Protein AF-A0A9Y3R729-F1 (afdb_monomer_lite)

Organism: NCBI:txid303518

Sequence (282 aa):
MTISEADNWEICSSSGMKYGQFVDWEKIDPEAAKKYQQILRSEHQQLKTMAREGFWAMPHTLRAKAYYHIIHSINSIRAVTPDRDVYYELTKKLFGEQKRSSHPVPKYMEDGEIPRYCLNKAGLNSAKKVLLCLGKYFIDMNFCPILPALVSLILHFSEDEAECFYSVSRLICYNDPNKRYIDQTFLTYRASCMTFGDLANKCCRGIRKLIASSHQNLFEFYSDWIMWIFADLPFTYAIRVLDVYLLEGYKVLYRVALALLDLYKVSVSSRVADVEDFRTDM

Structure (mmCIF, N/CA/C/O backbone):
data_AF-A0A9Y3R729-F1
#
_entry.id   AF-A0A9Y3R729-F1
#
loop_
_atom_site.group_PDB
_atom_site.id
_atom_site.type_symbol
_atom_site.label_atom_id
_atom_site.label_alt_id
_atom_site.label_comp_id
_atom_site.label_asym_id
_atom_site.label_entity_id
_atom_site.label_seq_id
_atom_site.pdbx_PDB_ins_code
_atom_site.Cartn_x
_atom_site.Cartn_y
_atom_site.Cartn_z
_atom_site.occupancy
_atom_site.B_iso_or_equiv
_atom_site.auth_seq_id
_atom_site.auth_comp_id
_atom_site.auth_asym_id
_atom_site.auth_atom_id
_atom_site.pdbx_PDB_model_num
ATOM 1 N N . MET A 1 1 ? -7.904 11.011 -11.335 1.00 41.69 1 MET A N 1
ATOM 2 C CA . MET A 1 1 ? -8.585 12.214 -10.798 1.00 41.69 1 MET A CA 1
ATOM 3 C C . MET A 1 1 ? -7.817 12.682 -9.572 1.00 41.69 1 MET A C 1
ATOM 5 O O . MET A 1 1 ? -8.210 12.389 -8.446 1.00 41.69 1 MET A O 1
ATOM 9 N N . THR A 1 2 ? -6.682 13.329 -9.808 1.00 34.97 2 THR A N 1
ATOM 10 C CA . THR A 1 2 ? -5.896 14.045 -8.801 1.00 34.97 2 THR A CA 1
ATOM 11 C C . THR A 1 2 ? -6.360 15.503 -8.782 1.00 34.97 2 THR A C 1
ATOM 13 O O . THR A 1 2 ? -6.825 16.026 -9.794 1.00 34.97 2 THR A O 1
ATOM 16 N N . ILE A 1 3 ? -6.352 16.125 -7.604 1.00 36.34 3 ILE A N 1
ATOM 17 C CA . ILE A 1 3 ? -6.616 17.557 -7.434 1.00 36.34 3 ILE A CA 1
ATOM 18 C C . ILE A 1 3 ? -5.360 18.124 -6.779 1.00 36.34 3 ILE A C 1
ATOM 20 O O . ILE A 1 3 ? -5.018 17.690 -5.677 1.00 36.34 3 ILE A O 1
ATOM 24 N N . SER A 1 4 ? -4.704 19.054 -7.472 1.00 45.44 4 SER A N 1
ATOM 25 C CA . SER A 1 4 ? -3.569 19.846 -6.987 1.00 45.44 4 SER A CA 1
ATOM 26 C C . SER A 1 4 ? -4.051 21.199 -6.423 1.00 45.44 4 SER A C 1
ATOM 28 O O . SER A 1 4 ? -5.194 21.606 -6.638 1.00 45.44 4 SER A O 1
ATOM 30 N N . GLU A 1 5 ? -3.213 21.789 -5.571 1.00 55.75 5 GLU A N 1
ATOM 31 C CA . GLU A 1 5 ? -3.503 22.699 -4.456 1.00 55.75 5 GLU A CA 1
ATOM 32 C C . GLU A 1 5 ? -4.065 24.088 -4.807 1.00 55.75 5 GLU A C 1
ATOM 34 O O . GLU A 1 5 ? -3.576 24.744 -5.720 1.00 55.75 5 GLU A O 1
ATOM 39 N N . ALA A 1 6 ? -5.015 24.567 -3.985 1.00 42.09 6 ALA A N 1
ATOM 40 C CA . ALA A 1 6 ? -5.014 25.893 -3.332 1.00 42.09 6 ALA A CA 1
ATOM 41 C C . ALA A 1 6 ? -6.385 26.214 -2.696 1.00 42.09 6 ALA A C 1
ATOM 43 O O . ALA A 1 6 ? -6.959 27.261 -2.966 1.00 42.09 6 ALA A O 1
ATOM 44 N N . ASP A 1 7 ? -6.930 25.342 -1.841 1.00 43.09 7 ASP A N 1
ATOM 45 C CA . ASP A 1 7 ? -8.177 25.649 -1.132 1.00 43.09 7 ASP A CA 1
ATOM 46 C C . ASP A 1 7 ? -8.096 25.247 0.337 1.00 43.09 7 ASP A C 1
ATOM 48 O O . ASP A 1 7 ? -7.630 24.162 0.685 1.00 43.09 7 ASP A O 1
ATOM 52 N N . ASN A 1 8 ? -8.583 26.132 1.207 1.00 46.53 8 ASN A N 1
ATOM 53 C CA . ASN A 1 8 ? -8.825 25.835 2.614 1.00 46.53 8 ASN A CA 1
ATOM 54 C C . ASN A 1 8 ? -9.603 24.517 2.737 1.00 46.53 8 ASN A C 1
ATOM 56 O O . ASN A 1 8 ? -10.767 24.420 2.344 1.00 46.53 8 ASN A O 1
ATOM 60 N N . TRP A 1 9 ? -8.965 23.491 3.298 1.00 55.81 9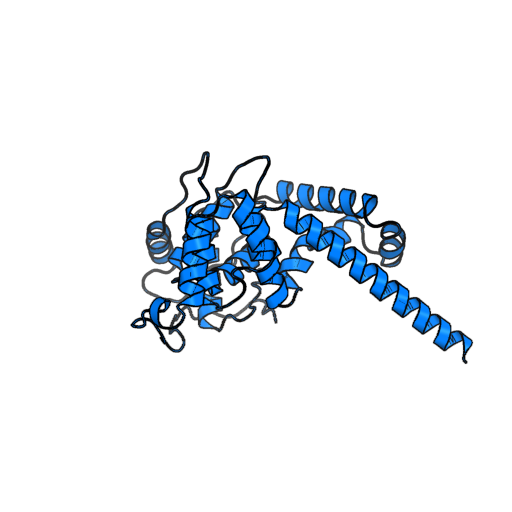 TRP A N 1
ATOM 61 C CA . TRP A 1 9 ? -9.557 22.164 3.377 1.00 55.81 9 TRP A CA 1
ATOM 62 C C . TRP A 1 9 ? -10.526 22.091 4.564 1.00 55.81 9 TRP A C 1
ATOM 64 O O . TRP A 1 9 ? -10.129 22.141 5.732 1.00 55.81 9 TRP A O 1
ATOM 74 N N . GLU A 1 10 ? -11.822 21.961 4.283 1.00 52.62 10 GLU A N 1
ATOM 75 C CA . GLU A 1 10 ? -12.819 21.649 5.310 1.00 52.62 10 GLU A CA 1
ATOM 76 C C . GLU A 1 10 ? -12.523 20.269 5.919 1.00 52.62 10 GLU A C 1
ATOM 78 O O . GLU A 1 10 ? -12.701 19.259 5.244 1.00 52.62 10 GLU A O 1
ATOM 83 N N . ILE A 1 11 ? -12.136 20.189 7.200 1.00 55.12 11 ILE A N 1
ATOM 84 C CA . ILE A 1 11 ? -11.880 18.908 7.898 1.00 55.12 11 ILE A CA 1
ATOM 85 C C . ILE A 1 11 ? -13.162 18.334 8.536 1.00 55.12 11 ILE A C 1
ATOM 87 O O . ILE A 1 11 ? -13.116 17.545 9.485 1.00 55.12 11 ILE A O 1
ATOM 91 N N . CYS A 1 12 ? -14.350 18.736 8.078 1.00 50.75 12 CYS A N 1
ATOM 92 C CA . CYS A 1 12 ? -15.577 18.197 8.654 1.00 50.75 12 CYS A CA 1
ATOM 93 C C . CYS A 1 12 ? -15.783 16.754 8.168 1.00 50.75 12 CYS A C 1
ATOM 95 O O . CYS A 1 12 ? -16.132 16.512 7.015 1.00 50.75 12 CYS A O 1
ATOM 97 N N . SER A 1 13 ? -15.542 15.789 9.057 1.00 53.59 13 SER A N 1
ATOM 98 C CA . SER A 1 13 ? -15.803 14.365 8.846 1.00 53.59 13 SER A CA 1
ATOM 99 C C . SER A 1 13 ? -17.263 14.024 9.164 1.00 53.59 13 SER A C 1
ATOM 101 O O . SER A 1 13 ? -17.551 13.206 10.038 1.00 53.59 13 SER A O 1
ATOM 103 N N . SER A 1 14 ? -18.221 14.652 8.479 1.00 50.00 14 SER A N 1
ATOM 104 C CA . SER A 1 14 ? -19.558 14.058 8.393 1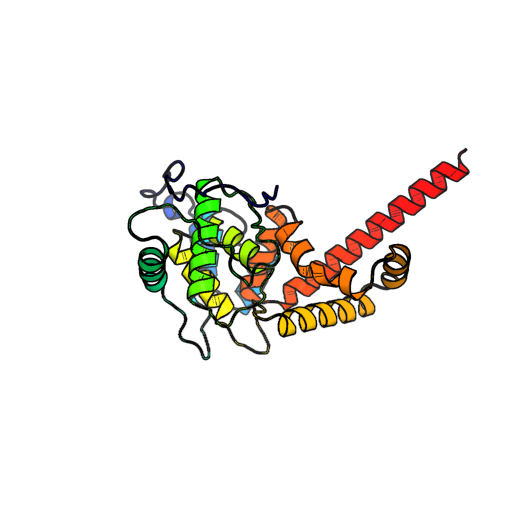.00 50.00 14 SER A CA 1
ATOM 105 C C . SER A 1 14 ? -19.467 12.883 7.422 1.00 50.00 14 SER A C 1
ATOM 107 O O . SER A 1 14 ? -19.412 13.037 6.203 1.00 50.00 14 SER A O 1
ATOM 109 N N . SER A 1 15 ? -19.335 11.684 7.989 1.00 51.28 15 SER A N 1
ATOM 110 C CA . SER A 1 15 ? -19.299 10.440 7.230 1.00 51.28 15 SER A CA 1
ATOM 111 C C . SER A 1 15 ? -20.567 10.308 6.384 1.00 51.28 15 SER A C 1
ATOM 113 O O . SER A 1 15 ? -21.660 10.666 6.827 1.00 51.28 15 SER A O 1
ATOM 115 N N . GLY A 1 16 ? -20.432 9.720 5.195 1.00 54.91 16 GLY A N 1
ATOM 116 C CA . GLY A 1 16 ? -21.567 9.121 4.497 1.00 54.91 16 GLY A CA 1
ATOM 117 C C . GLY A 1 16 ? -22.306 8.093 5.373 1.00 54.91 16 GLY A C 1
ATOM 118 O O . GLY A 1 16 ? -21.957 7.853 6.531 1.00 54.91 16 GLY A O 1
ATOM 119 N N . MET A 1 17 ? -23.363 7.504 4.816 1.00 51.38 17 MET A N 1
ATOM 120 C CA . MET A 1 17 ? -24.316 6.645 5.528 1.00 51.38 17 MET A CA 1
ATOM 121 C C . MET A 1 17 ? -23.636 5.561 6.395 1.00 51.38 17 MET A C 1
ATOM 123 O O . MET A 1 17 ? -22.892 4.727 5.887 1.00 51.38 17 MET A O 1
ATOM 127 N N . LYS A 1 18 ? -23.921 5.556 7.708 1.00 60.84 18 LYS A N 1
ATOM 128 C CA . LYS A 1 18 ? -23.426 4.571 8.692 1.00 60.84 18 LYS A CA 1
ATOM 129 C C . LYS A 1 18 ? -24.245 3.274 8.661 1.00 60.84 18 LYS A C 1
ATOM 131 O O . LYS A 1 18 ? -24.939 2.942 9.622 1.00 60.84 18 LYS A O 1
ATOM 136 N N . TYR A 1 19 ? -24.218 2.552 7.547 1.00 66.56 19 TYR A N 1
ATOM 137 C CA . TYR A 1 19 ? -24.84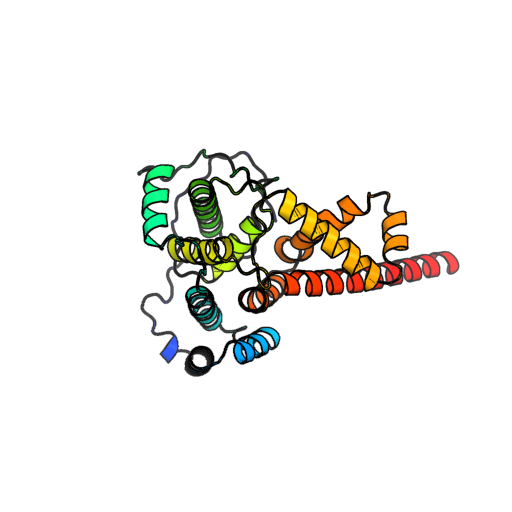5 1.231 7.478 1.00 66.56 19 TYR A CA 1
ATOM 138 C C . TYR A 1 19 ? -23.944 0.163 8.111 1.00 66.56 19 TYR A C 1
ATOM 140 O O . TYR A 1 19 ? -22.737 0.160 7.897 1.00 66.56 19 TYR A O 1
ATOM 148 N N . GLY A 1 20 ? -24.532 -0.759 8.881 1.00 69.56 20 GLY A N 1
ATOM 149 C CA . GLY A 1 20 ? -23.846 -1.978 9.327 1.00 69.56 20 GLY A CA 1
ATOM 150 C C . GLY A 1 20 ? -23.144 -1.950 10.687 1.00 69.56 20 GLY A C 1
ATOM 151 O O . GLY A 1 20 ? -22.664 -2.991 11.115 1.00 69.56 20 GLY A O 1
ATOM 152 N N . GLN A 1 21 ? -23.121 -0.823 11.407 1.00 71.00 21 GLN A N 1
ATOM 153 C CA . GLN A 1 21 ? -22.478 -0.742 12.735 1.00 71.00 21 GLN A CA 1
ATOM 154 C C . GLN A 1 21 ? -23.157 -1.607 13.821 1.00 71.00 21 GLN A C 1
ATOM 156 O O . GLN A 1 21 ? -22.551 -1.917 14.837 1.00 71.00 21 GLN A O 1
ATOM 161 N N . PHE A 1 22 ? -24.417 -1.994 13.610 1.00 78.69 22 PHE A N 1
ATOM 162 C CA . PHE A 1 22 ? -25.183 -2.873 14.507 1.00 78.69 22 PHE A CA 1
ATOM 163 C C . PHE A 1 22 ? -25.335 -4.294 13.952 1.00 78.69 22 PHE A C 1
ATOM 165 O O . PHE A 1 22 ? -26.097 -5.096 14.487 1.00 78.69 22 PHE A O 1
ATOM 172 N N . VAL A 1 23 ? -24.676 -4.584 12.830 1.00 77.56 23 VAL A N 1
ATOM 173 C CA . VAL A 1 23 ? -24.844 -5.829 12.093 1.00 77.56 23 VAL A CA 1
ATOM 174 C C . VAL A 1 23 ? -23.709 -6.778 12.436 1.00 77.56 23 VAL A C 1
ATOM 176 O O . VAL A 1 23 ? -22.533 -6.463 12.266 1.00 77.56 23 VAL A O 1
ATOM 179 N N . ASP A 1 24 ? -24.080 -7.982 12.857 1.00 80.75 24 ASP A N 1
ATOM 180 C CA . ASP A 1 24 ? -23.158 -9.104 12.945 1.00 80.75 24 ASP A CA 1
ATOM 181 C C . ASP A 1 24 ? -22.898 -9.656 11.535 1.00 80.75 24 ASP A C 1
ATOM 183 O O . ASP A 1 24 ? -23.633 -10.498 11.011 1.00 80.75 24 ASP A O 1
ATOM 187 N N . TRP A 1 25 ? -21.853 -9.133 10.895 1.00 79.19 25 TRP A N 1
ATOM 188 C CA . TRP A 1 25 ? -21.471 -9.509 9.535 1.00 79.19 25 TRP A CA 1
ATOM 189 C C . TRP A 1 25 ? -21.115 -10.993 9.388 1.00 79.19 25 TRP A C 1
ATOM 191 O O . TRP A 1 25 ? -21.181 -11.514 8.277 1.00 79.19 25 TRP A O 1
ATOM 201 N N . GLU A 1 26 ? -20.773 -11.689 10.478 1.00 79.00 26 GLU A N 1
ATOM 202 C CA . GLU A 1 26 ? -20.472 -13.126 10.439 1.00 79.00 26 GLU A CA 1
ATOM 203 C C . GLU A 1 26 ? -21.730 -13.982 10.292 1.00 79.00 26 GLU A C 1
ATOM 205 O O . GLU A 1 26 ? -21.666 -15.083 9.746 1.00 79.00 26 GLU A O 1
ATOM 210 N N . LYS A 1 27 ? -22.885 -13.464 10.723 1.00 83.56 27 LYS A N 1
ATOM 211 C CA . LYS A 1 27 ? -24.184 -14.122 10.528 1.00 83.56 27 LYS A CA 1
ATOM 212 C C . LYS A 1 27 ? -24.783 -13.859 9.153 1.00 83.56 27 LYS A C 1
ATOM 214 O O . LYS A 1 27 ? -25.518 -14.705 8.655 1.00 83.56 27 LYS A O 1
ATOM 219 N N . ILE A 1 28 ? -24.487 -12.705 8.552 1.00 84.69 28 ILE A N 1
ATOM 220 C CA . ILE A 1 28 ? -24.968 -12.367 7.203 1.00 84.69 28 ILE A CA 1
ATOM 221 C C . ILE A 1 28 ? -24.231 -13.170 6.135 1.00 84.69 28 ILE A C 1
ATOM 223 O O . ILE A 1 28 ? -24.862 -13.640 5.191 1.00 84.69 28 ILE A O 1
ATOM 227 N N . ASP A 1 29 ? -22.918 -13.343 6.287 1.00 88.25 29 ASP A N 1
ATOM 228 C CA . ASP A 1 29 ? -22.100 -14.103 5.344 1.00 88.25 29 ASP A CA 1
ATOM 229 C C . ASP A 1 29 ? -21.311 -15.209 6.071 1.00 88.25 29 ASP A C 1
ATOM 231 O O . ASP A 1 29 ? -20.138 -15.033 6.433 1.00 88.25 29 ASP A O 1
ATOM 235 N N . PRO A 1 30 ? -21.946 -16.377 6.294 1.00 90.06 30 PRO A N 1
ATOM 236 C CA . PRO A 1 30 ? -21.294 -17.516 6.930 1.00 90.06 30 PRO A CA 1
ATOM 237 C C . PRO A 1 30 ? -20.100 -18.057 6.131 1.00 90.06 30 PRO A C 1
ATOM 239 O O . PRO A 1 30 ? -19.211 -18.683 6.713 1.00 90.06 30 PRO A O 1
ATOM 242 N N . GLU A 1 31 ? -20.060 -17.856 4.808 1.00 93.44 31 GLU A N 1
ATOM 243 C CA . GLU A 1 31 ? -18.928 -18.284 3.982 1.00 93.44 31 GLU A CA 1
ATOM 244 C C . GLU A 1 31 ? -17.711 -17.396 4.249 1.00 93.44 31 GLU A C 1
ATOM 246 O O . GLU A 1 31 ? -16.625 -17.912 4.531 1.00 93.44 31 GLU A O 1
ATOM 251 N N . ALA A 1 32 ? -17.890 -16.073 4.250 1.00 92.75 32 ALA A N 1
ATOM 252 C CA . ALA A 1 32 ? -16.841 -15.133 4.625 1.00 92.75 32 ALA A CA 1
ATOM 253 C C . ALA A 1 32 ? -16.352 -15.368 6.060 1.00 92.75 32 ALA A C 1
ATOM 255 O O . ALA A 1 32 ? -15.146 -15.329 6.306 1.00 92.75 32 ALA A O 1
ATOM 256 N N . ALA A 1 33 ? -17.251 -15.682 7.000 1.00 92.12 33 ALA A N 1
ATOM 257 C CA . ALA A 1 33 ? -16.870 -16.033 8.368 1.00 92.12 33 ALA A CA 1
ATOM 258 C C . ALA A 1 33 ? -15.969 -17.283 8.411 1.00 92.12 33 ALA A C 1
ATOM 260 O O . ALA A 1 33 ? -14.912 -17.264 9.044 1.00 92.12 33 ALA A O 1
ATOM 261 N N . LYS A 1 34 ? -16.322 -18.352 7.679 1.00 95.56 34 LYS A N 1
ATOM 262 C CA . LYS A 1 34 ? -15.487 -19.565 7.564 1.00 95.56 34 LYS A CA 1
ATOM 263 C C . LYS A 1 34 ? -14.131 -19.272 6.923 1.00 95.56 34 LYS A C 1
ATOM 265 O O . LYS A 1 34 ? -13.108 -19.722 7.439 1.00 95.56 34 LYS A O 1
ATOM 270 N N . LYS A 1 35 ? -14.106 -18.489 5.840 1.00 96.62 35 LYS A N 1
ATOM 271 C CA . LYS A 1 35 ? -12.861 -18.049 5.192 1.00 96.62 35 LYS A CA 1
ATOM 272 C C . LYS A 1 35 ? -11.986 -17.250 6.154 1.00 96.62 35 LYS A C 1
ATOM 274 O O . LYS A 1 35 ? -10.783 -17.480 6.211 1.00 96.62 35 LYS A O 1
ATOM 279 N N . TYR A 1 36 ? -12.572 -16.370 6.963 1.00 96.19 36 TYR A N 1
ATOM 280 C CA . TYR A 1 36 ? -11.819 -15.626 7.968 1.00 96.19 36 TYR A CA 1
ATOM 281 C C . TYR A 1 36 ? -11.208 -16.549 9.031 1.00 96.19 36 TYR A C 1
ATOM 283 O O . TYR A 1 36 ? -10.026 -16.429 9.335 1.00 96.19 36 TYR A O 1
ATOM 291 N N . GLN A 1 37 ? -11.956 -17.543 9.519 1.00 96.31 37 GLN A N 1
ATOM 292 C CA . GLN A 1 37 ? -11.410 -18.555 10.434 1.00 96.31 37 GLN A CA 1
ATOM 293 C C . GLN A 1 37 ? -10.251 -19.349 9.814 1.00 96.31 37 GLN A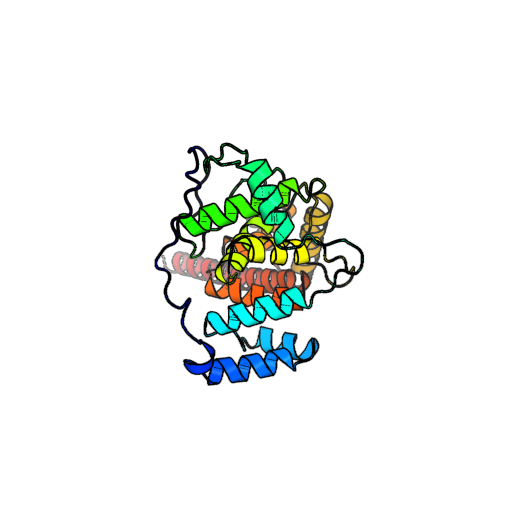 C 1
ATOM 295 O O . GLN A 1 37 ? -9.302 -19.699 10.513 1.00 96.31 37 GLN A O 1
ATOM 300 N N . GLN A 1 38 ? -10.294 -19.610 8.505 1.00 97.50 38 GLN A N 1
ATOM 301 C CA . GLN A 1 38 ? -9.173 -20.224 7.795 1.00 97.50 38 GLN A CA 1
ATOM 302 C C . GLN A 1 38 ? -7.949 -19.300 7.768 1.00 97.50 38 GLN A C 1
ATOM 304 O O . GLN A 1 38 ? -6.846 -19.771 8.032 1.00 97.50 38 GLN A O 1
ATOM 309 N N . ILE A 1 39 ? -8.130 -17.996 7.523 1.00 97.19 39 ILE A N 1
ATOM 310 C CA . ILE A 1 39 ? -7.043 -17.000 7.566 1.00 97.19 39 ILE A CA 1
ATOM 311 C C . ILE A 1 39 ? -6.369 -16.998 8.944 1.00 97.19 39 ILE A C 1
ATOM 313 O O . ILE A 1 39 ? -5.150 -17.108 9.010 1.00 97.19 39 ILE A O 1
ATOM 317 N N . LEU A 1 40 ? -7.148 -16.965 10.032 1.00 96.31 40 LEU A N 1
ATOM 318 C CA . LEU A 1 40 ? -6.626 -16.937 11.408 1.00 96.31 40 LEU A CA 1
ATOM 319 C C . LEU A 1 40 ? -5.779 -18.163 11.782 1.00 96.31 40 LEU A C 1
ATOM 321 O O . LEU A 1 40 ? -4.920 -18.081 12.654 1.00 96.31 40 LEU A O 1
ATOM 325 N N . ARG A 1 41 ? -6.046 -19.314 11.157 1.00 96.69 41 ARG A N 1
ATOM 326 C CA . ARG A 1 41 ? -5.334 -20.579 11.411 1.00 96.69 41 ARG A CA 1
ATOM 327 C C . ARG A 1 41 ? -4.173 -20.817 10.450 1.00 96.69 41 ARG A C 1
ATOM 329 O O . ARG A 1 41 ? -3.445 -21.789 10.623 1.00 96.69 41 ARG A O 1
ATOM 336 N N . SER A 1 42 ? -4.049 -19.991 9.415 1.00 97.31 42 SER A N 1
ATOM 337 C CA . SER A 1 42 ? -3.082 -20.199 8.346 1.00 97.31 42 SER A CA 1
ATOM 338 C C . SER A 1 42 ? -1.707 -19.674 8.734 1.00 97.31 42 SER A C 1
ATOM 340 O O . SER A 1 42 ? -1.559 -18.575 9.264 1.00 97.31 42 SER A O 1
ATOM 342 N N . GLU A 1 43 ? -0.675 -20.436 8.395 1.00 95.88 43 GLU A N 1
ATOM 343 C CA . GLU A 1 43 ? 0.703 -19.982 8.534 1.00 95.88 43 GLU A CA 1
ATOM 344 C C . GLU A 1 43 ? 1.062 -18.947 7.458 1.00 95.88 43 GLU A C 1
ATOM 346 O O . GLU A 1 43 ? 0.434 -18.854 6.399 1.00 95.88 43 GLU A O 1
ATOM 351 N N . HIS A 1 44 ? 2.147 -18.201 7.674 1.00 93.19 44 HIS A N 1
ATOM 352 C CA . HIS A 1 44 ? 2.564 -17.124 6.773 1.00 93.19 44 HIS A CA 1
ATOM 353 C C . HIS A 1 44 ? 2.712 -17.562 5.301 1.00 93.19 44 HIS A C 1
ATOM 355 O O . HIS A 1 44 ? 2.328 -16.835 4.382 1.00 93.19 44 HIS A O 1
ATOM 361 N N . GLN A 1 45 ? 3.242 -18.764 5.052 1.00 96.06 45 GLN A N 1
ATOM 362 C CA . GLN A 1 45 ? 3.422 -19.272 3.689 1.00 96.06 45 GLN A CA 1
ATOM 363 C C . GLN A 1 45 ? 2.090 -19.661 3.019 1.00 96.06 45 GLN A C 1
ATOM 365 O O . GLN A 1 45 ? 1.937 -19.475 1.808 1.00 96.06 45 GLN A O 1
ATOM 370 N N . GLN A 1 46 ? 1.113 -20.137 3.795 1.00 97.81 46 GLN A N 1
ATOM 371 C CA . GLN A 1 46 ? -0.247 -20.388 3.312 1.00 97.81 46 GLN A CA 1
ATOM 372 C C . GLN A 1 46 ? -0.942 -19.065 2.983 1.00 97.81 46 GLN A C 1
ATOM 374 O O . GLN A 1 46 ? -1.459 -18.913 1.878 1.00 97.81 46 GLN A O 1
ATOM 379 N N . LEU A 1 47 ? -0.835 -18.067 3.868 1.00 97.88 47 LEU A N 1
ATOM 380 C CA . LEU A 1 47 ? -1.384 -16.728 3.641 1.00 97.88 47 LEU A CA 1
ATOM 381 C C . LEU A 1 47 ? -0.855 -16.097 2.349 1.00 97.88 47 LEU A C 1
ATOM 383 O O . LEU A 1 47 ? -1.633 -15.543 1.580 1.00 97.88 47 LEU A O 1
ATOM 387 N N . LYS A 1 48 ? 0.444 -16.223 2.048 1.00 97.62 48 LYS A N 1
ATOM 388 C CA . LYS A 1 48 ? 1.006 -15.744 0.769 1.00 97.62 48 LYS A CA 1
ATOM 389 C C . LYS A 1 48 ? 0.332 -16.382 -0.445 1.00 97.62 48 LYS A C 1
ATOM 391 O O . LYS A 1 48 ? 0.056 -15.694 -1.423 1.00 97.62 48 LYS A O 1
ATOM 396 N N . THR A 1 49 ? 0.079 -17.686 -0.389 1.00 98.31 49 THR A N 1
ATOM 397 C CA . THR A 1 49 ? -0.587 -18.421 -1.474 1.00 98.31 49 THR A CA 1
ATOM 398 C C . THR A 1 49 ? -2.027 -17.937 -1.633 1.00 98.31 49 THR A C 1
ATOM 400 O O . THR A 1 49 ? -2.412 -17.491 -2.712 1.00 98.31 49 THR A O 1
ATOM 403 N N . MET A 1 50 ? -2.761 -17.860 -0.523 1.00 98.50 50 MET A N 1
ATOM 404 C CA . MET A 1 50 ? -4.129 -17.340 -0.469 1.00 98.50 50 MET A CA 1
ATOM 405 C C . MET A 1 50 ? -4.232 -15.898 -1.003 1.00 98.50 50 MET A C 1
ATOM 407 O O . MET A 1 50 ? -5.167 -15.566 -1.732 1.00 98.50 50 MET A O 1
ATOM 411 N N . ALA A 1 51 ? -3.251 -15.040 -0.704 1.00 98.25 51 ALA A N 1
ATOM 412 C CA . ALA A 1 51 ? -3.206 -13.663 -1.194 1.00 98.25 51 ALA A CA 1
ATOM 413 C C . ALA A 1 51 ? -3.099 -13.594 -2.715 1.00 98.25 51 ALA A C 1
ATOM 415 O O . ALA A 1 51 ? -3.815 -12.821 -3.356 1.00 98.25 51 ALA A O 1
ATOM 416 N N . ARG A 1 52 ? -2.210 -14.410 -3.295 1.00 98.25 52 ARG A N 1
ATOM 417 C CA . ARG A 1 52 ? -1.979 -14.488 -4.745 1.00 98.25 52 ARG A CA 1
ATOM 418 C C . ARG A 1 52 ? -3.220 -14.999 -5.474 1.00 98.25 52 ARG A C 1
ATOM 420 O O . ARG A 1 52 ? -3.577 -14.445 -6.507 1.00 98.25 52 ARG A O 1
ATOM 427 N N . GLU A 1 53 ? -3.916 -15.966 -4.886 1.00 97.94 53 GLU A N 1
ATOM 428 C CA . GLU A 1 53 ? -5.160 -16.545 -5.417 1.00 97.94 53 GLU A CA 1
ATOM 429 C C . GLU A 1 53 ? -6.388 -15.642 -5.224 1.00 97.94 53 GLU A C 1
ATOM 431 O O . GLU A 1 53 ? -7.408 -15.829 -5.878 1.00 97.94 53 GLU A O 1
ATOM 436 N N . GLY A 1 54 ? -6.301 -14.629 -4.356 1.00 97.69 54 GLY A N 1
ATOM 437 C CA . GLY A 1 54 ? -7.411 -13.709 -4.101 1.00 97.69 54 GLY A CA 1
ATOM 438 C C . GLY A 1 54 ? -8.449 -14.271 -3.141 1.00 97.69 54 GLY A C 1
ATOM 439 O O . GLY A 1 54 ? -9.629 -13.951 -3.244 1.00 97.69 54 GLY A O 1
ATOM 440 N N . PHE A 1 55 ? -8.006 -15.073 -2.175 1.00 98.19 55 PHE A N 1
ATOM 441 C CA . PHE A 1 55 ? -8.867 -15.768 -1.224 1.00 98.19 55 PHE A CA 1
ATOM 442 C C . PHE A 1 55 ? -9.803 -14.841 -0.429 1.00 98.19 55 PHE A C 1
ATOM 444 O O . PHE A 1 55 ? -10.964 -15.174 -0.201 1.00 98.19 55 PHE A O 1
ATOM 451 N N . TRP A 1 56 ? -9.319 -13.661 -0.030 1.00 97.56 56 TRP A N 1
ATOM 452 C CA . TRP A 1 56 ? -10.114 -12.624 0.642 1.00 97.56 56 TRP A CA 1
ATOM 453 C C . TRP A 1 56 ? -10.485 -11.473 -0.292 1.00 97.56 56 TRP A C 1
ATOM 455 O O . TRP A 1 56 ?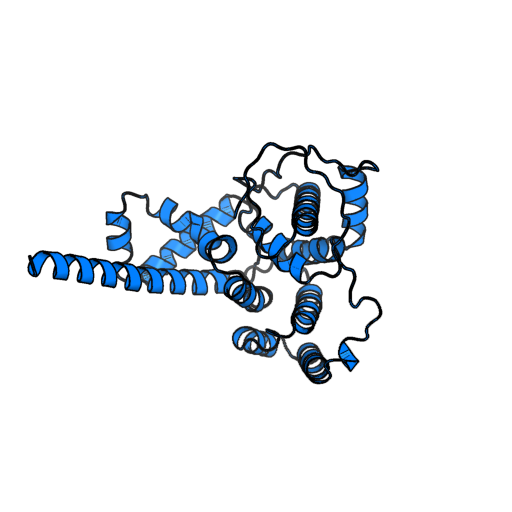 -10.747 -10.360 0.162 1.00 97.56 56 TRP A O 1
ATOM 465 N N . ALA A 1 57 ? -10.495 -11.706 -1.610 1.00 96.94 57 ALA A N 1
ATOM 466 C CA . ALA A 1 57 ? -10.752 -10.627 -2.548 1.00 96.94 57 ALA A CA 1
ATOM 467 C C . ALA A 1 57 ? -12.196 -10.096 -2.466 1.00 96.94 57 ALA A C 1
ATOM 469 O O . ALA A 1 57 ? -12.450 -8.939 -2.798 1.00 96.94 57 ALA A O 1
ATOM 470 N N . MET A 1 58 ? -13.134 -10.924 -2.016 1.00 93.88 58 MET A N 1
ATOM 471 C CA . MET A 1 58 ? -14.515 -10.558 -1.720 1.00 93.88 58 MET A CA 1
ATOM 472 C C . MET A 1 58 ? -15.029 -11.420 -0.555 1.00 93.88 58 MET A C 1
ATOM 474 O O . MET A 1 58 ? -14.568 -12.554 -0.407 1.00 93.88 58 MET A O 1
ATOM 478 N N . PRO A 1 59 ? -15.990 -10.924 0.243 1.00 94.00 59 PRO A N 1
ATOM 479 C CA . PRO A 1 59 ? -16.535 -9.561 0.231 1.00 94.00 59 PRO A CA 1
ATOM 480 C C . PRO A 1 59 ? -15.570 -8.524 0.835 1.00 94.00 59 PRO A C 1
ATOM 482 O O . PRO A 1 59 ? -14.535 -8.861 1.409 1.00 94.00 59 PRO A O 1
ATOM 485 N N . HIS A 1 60 ? -15.928 -7.239 0.738 1.00 92.56 60 HIS A N 1
ATOM 486 C CA . HIS A 1 60 ? -15.161 -6.127 1.318 1.00 92.56 60 HIS A CA 1
ATOM 487 C C . HIS A 1 60 ? -14.835 -6.337 2.809 1.00 92.56 60 HIS A C 1
ATOM 489 O O . HIS A 1 60 ? -13.713 -6.089 3.246 1.00 92.56 60 HIS A O 1
ATOM 495 N N . THR A 1 61 ? -15.799 -6.847 3.580 1.00 92.19 61 THR A N 1
ATOM 496 C CA . THR A 1 61 ? -15.655 -7.128 5.017 1.00 92.19 61 THR A CA 1
ATOM 497 C C . THR A 1 61 ? -14.607 -8.203 5.307 1.00 92.19 61 THR A C 1
ATOM 499 O O . THR A 1 61 ? -13.856 -8.069 6.270 1.00 92.19 61 THR A O 1
ATOM 502 N N . LEU A 1 62 ? -14.497 -9.238 4.464 1.00 96.12 62 LEU A N 1
ATOM 503 C CA . LEU A 1 62 ? -13.470 -10.272 4.605 1.00 96.12 62 LEU A CA 1
ATOM 504 C C . LEU A 1 62 ? -12.072 -9.696 4.365 1.00 96.12 62 LEU A C 1
ATOM 506 O O . LEU A 1 62 ? -11.162 -9.983 5.141 1.00 96.12 62 LEU A O 1
ATOM 510 N N . ARG A 1 63 ? -11.906 -8.841 3.346 1.00 97.62 63 ARG A N 1
ATOM 511 C CA . ARG A 1 63 ? -10.628 -8.152 3.110 1.00 97.62 63 ARG A CA 1
ATOM 512 C C . ARG A 1 63 ? -10.250 -7.246 4.277 1.00 97.62 63 ARG A C 1
ATOM 514 O O . ARG A 1 63 ? -9.108 -7.297 4.713 1.00 97.62 63 ARG A O 1
ATOM 521 N N . ALA A 1 64 ? -11.198 -6.470 4.806 1.00 96.19 64 ALA A N 1
ATOM 522 C CA . ALA A 1 64 ? -10.953 -5.610 5.963 1.00 96.19 64 ALA A CA 1
ATOM 523 C C . ALA A 1 64 ? -10.446 -6.406 7.173 1.00 96.19 64 ALA A C 1
ATOM 525 O O . ALA A 1 64 ? -9.410 -6.079 7.750 1.00 96.19 64 ALA A O 1
ATOM 526 N N . LYS A 1 65 ? -11.107 -7.526 7.488 1.00 95.44 65 LYS A N 1
ATOM 527 C CA . LYS A 1 65 ? -10.669 -8.441 8.550 1.00 95.44 65 LYS A CA 1
ATOM 528 C C . LYS A 1 65 ? -9.297 -9.064 8.268 1.00 95.44 65 LYS A C 1
ATOM 530 O O . LYS A 1 65 ? -8.476 -9.174 9.176 1.00 95.44 65 LYS A O 1
ATOM 535 N N . ALA A 1 66 ? -9.028 -9.449 7.019 1.00 97.94 66 ALA A N 1
ATOM 536 C CA . ALA A 1 66 ? -7.729 -9.980 6.617 1.00 97.94 66 ALA A CA 1
ATOM 537 C C . ALA A 1 66 ? -6.615 -8.939 6.800 1.00 97.94 66 ALA A C 1
ATOM 539 O O . ALA A 1 66 ? -5.580 -9.265 7.372 1.00 97.94 66 ALA A O 1
ATOM 540 N N . TYR A 1 67 ? -6.829 -7.689 6.376 1.00 98.19 67 TYR A N 1
ATOM 541 C CA . TYR A 1 67 ? -5.856 -6.602 6.534 1.00 98.19 67 TYR A CA 1
ATOM 542 C C . TYR A 1 67 ? -5.578 -6.321 8.000 1.00 98.19 67 TYR A C 1
ATOM 544 O O . TYR A 1 67 ? -4.413 -6.300 8.392 1.00 98.19 67 TYR A O 1
ATOM 552 N N . TYR A 1 68 ? -6.633 -6.204 8.808 1.00 96.56 68 TYR A N 1
ATOM 553 C CA . TYR A 1 68 ? -6.512 -6.049 10.251 1.00 96.56 68 TYR A CA 1
ATOM 554 C C . TYR A 1 68 ? -5.626 -7.151 10.848 1.00 96.56 68 TYR A C 1
ATOM 556 O O . TYR A 1 68 ? -4.594 -6.851 11.446 1.00 96.56 68 TYR A O 1
ATOM 564 N N . HIS A 1 69 ? -5.959 -8.425 10.613 1.00 96.25 69 HIS A N 1
ATOM 565 C CA . HIS A 1 69 ? -5.210 -9.553 11.170 1.00 96.25 69 HIS A CA 1
ATOM 566 C C . HIS A 1 69 ? -3.759 -9.617 10.669 1.00 96.25 69 HIS A C 1
ATOM 568 O O . HIS A 1 69 ? -2.829 -9.749 11.467 1.00 96.25 69 HIS A O 1
ATOM 574 N N . ILE A 1 70 ? -3.550 -9.491 9.353 1.00 96.88 70 ILE A N 1
ATOM 575 C CA . ILE A 1 70 ? -2.221 -9.561 8.738 1.00 96.88 70 ILE A CA 1
ATOM 576 C C . ILE A 1 70 ? -1.339 -8.441 9.284 1.00 96.88 70 ILE A C 1
ATOM 578 O O . ILE A 1 70 ? -0.230 -8.724 9.729 1.00 96.88 70 ILE A O 1
ATOM 582 N N . ILE A 1 71 ? -1.815 -7.196 9.304 1.00 95.88 71 ILE A N 1
ATOM 583 C CA . ILE A 1 71 ? -1.004 -6.045 9.715 1.00 95.88 71 ILE A CA 1
ATOM 584 C C . ILE A 1 71 ? -0.701 -6.083 11.217 1.00 95.88 71 ILE A C 1
ATOM 586 O O . ILE A 1 71 ? 0.446 -5.859 11.608 1.00 95.88 71 ILE A O 1
ATOM 590 N N . HIS A 1 72 ? -1.671 -6.460 12.055 1.00 93.50 72 HIS A N 1
ATOM 591 C CA . HIS A 1 72 ? -1.442 -6.631 13.494 1.00 93.50 72 HIS A CA 1
ATOM 592 C C . HIS A 1 72 ? -0.438 -7.751 13.800 1.00 93.50 72 HIS A C 1
ATOM 594 O O . HIS A 1 72 ? 0.302 -7.662 14.780 1.00 93.50 72 HIS A O 1
ATOM 600 N N . SER A 1 73 ? -0.344 -8.769 12.938 1.00 91.88 73 SER A N 1
ATOM 601 C CA . SER A 1 73 ? 0.656 -9.837 13.069 1.00 91.88 73 SER A CA 1
ATOM 602 C C . SER A 1 73 ? 2.081 -9.428 12.650 1.00 91.88 73 SER A C 1
ATOM 604 O O . SER A 1 73 ? 3.037 -10.153 12.933 1.00 91.88 73 SER A O 1
ATOM 606 N N . ILE A 1 74 ? 2.265 -8.275 11.987 1.00 89.38 74 ILE A N 1
ATOM 607 C CA . ILE A 1 74 ? 3.589 -7.789 11.560 1.00 89.38 74 ILE A CA 1
ATOM 608 C C . ILE A 1 74 ? 4.361 -7.312 12.784 1.00 89.38 74 ILE A C 1
ATOM 610 O O . ILE A 1 74 ? 4.251 -6.151 13.158 1.00 89.38 74 ILE A O 1
ATOM 614 N N . ASN A 1 75 ? 5.158 -8.169 13.413 1.00 76.44 75 ASN A N 1
ATOM 615 C CA . ASN A 1 75 ? 5.971 -7.785 14.568 1.00 76.44 75 ASN A CA 1
ATOM 616 C C . ASN A 1 75 ? 7.116 -6.839 14.167 1.00 76.44 75 ASN A C 1
ATOM 618 O O . ASN A 1 75 ? 7.924 -7.158 13.293 1.00 76.44 75 ASN A O 1
ATOM 622 N N . SER A 1 76 ? 7.208 -5.680 14.826 1.00 66.00 76 SER A N 1
ATOM 623 C CA . SER A 1 76 ? 8.371 -4.792 14.713 1.00 66.00 76 SER A CA 1
ATOM 624 C C . SER A 1 76 ? 9.541 -5.399 15.487 1.00 66.00 76 SER A C 1
ATOM 626 O O . SER A 1 76 ? 9.428 -5.674 16.678 1.00 66.00 76 SER A O 1
ATOM 628 N N . ILE A 1 77 ? 10.672 -5.613 14.811 1.00 60.44 77 ILE A N 1
ATOM 629 C CA . ILE A 1 77 ? 11.861 -6.248 15.404 1.00 60.44 77 ILE A CA 1
ATOM 630 C C . ILE A 1 77 ? 12.644 -5.251 16.282 1.00 60.44 77 ILE A C 1
ATOM 632 O O . ILE A 1 77 ? 13.426 -5.671 17.131 1.00 60.44 77 ILE A O 1
ATOM 636 N N . ARG A 1 78 ? 12.486 -3.931 16.072 1.00 53.44 78 ARG A N 1
ATOM 637 C CA . ARG A 1 78 ? 13.396 -2.920 16.660 1.00 53.44 78 ARG A CA 1
ATOM 638 C C . ARG A 1 78 ? 12.776 -1.586 17.076 1.00 53.44 78 ARG A C 1
ATOM 640 O O . ARG A 1 78 ? 13.408 -0.872 17.845 1.00 53.44 78 ARG A O 1
ATOM 647 N N . ALA A 1 79 ? 11.595 -1.220 16.582 1.00 59.03 79 ALA A N 1
ATOM 648 C CA . ALA A 1 79 ? 11.025 0.111 16.805 1.00 59.03 79 ALA A CA 1
ATOM 649 C C . ALA A 1 79 ? 9.719 0.050 17.601 1.00 59.03 79 ALA A C 1
ATOM 651 O O . ALA A 1 79 ? 8.850 -0.776 17.300 1.00 59.03 79 ALA A O 1
ATOM 652 N N . VAL A 1 80 ? 9.567 0.970 18.559 1.00 73.31 80 VAL A N 1
ATOM 653 C CA . VAL A 1 80 ? 8.274 1.294 19.173 1.00 73.31 80 VAL A CA 1
ATOM 654 C C . VAL A 1 80 ? 7.361 1.771 18.048 1.00 73.31 80 VAL A C 1
ATOM 656 O O . VAL A 1 80 ? 7.574 2.838 17.480 1.00 73.31 80 VAL A O 1
ATOM 659 N N . THR A 1 81 ? 6.393 0.943 17.665 1.00 78.88 81 THR A N 1
ATOM 660 C CA . THR A 1 81 ? 5.351 1.374 16.729 1.00 78.88 81 THR A CA 1
ATOM 661 C C . THR A 1 81 ? 4.330 2.184 17.519 1.00 78.88 81 THR A C 1
ATOM 663 O O . THR A 1 81 ? 3.932 1.719 18.590 1.00 78.88 81 THR A O 1
ATOM 666 N N . PRO A 1 82 ? 3.890 3.356 17.034 1.00 88.56 82 PRO A N 1
ATOM 667 C CA . PRO A 1 82 ? 2.808 4.070 17.686 1.00 88.56 82 PRO A CA 1
ATOM 668 C C . PRO A 1 82 ? 1.528 3.232 17.691 1.00 88.56 82 PRO A C 1
ATOM 670 O O . PRO A 1 82 ? 1.179 2.597 16.693 1.00 88.56 82 PRO A O 1
ATOM 673 N N . ASP A 1 83 ? 0.836 3.252 18.825 1.00 88.88 83 ASP A N 1
ATOM 674 C CA . ASP A 1 83 ? -0.498 2.674 18.954 1.00 88.88 83 ASP A CA 1
ATOM 675 C C . ASP A 1 83 ? -1.566 3.615 18.361 1.00 88.88 83 ASP A C 1
ATOM 677 O O . ASP A 1 83 ? -1.288 4.780 18.051 1.00 88.88 83 ASP A O 1
ATOM 681 N N . ARG A 1 84 ? -2.805 3.133 18.237 1.00 94.00 84 ARG A N 1
ATOM 682 C CA . ARG A 1 84 ? -3.974 3.910 17.799 1.00 94.00 84 ARG A CA 1
ATOM 683 C C . ARG A 1 84 ? -4.160 5.180 18.631 1.00 94.00 84 ARG A C 1
ATOM 685 O O . ARG A 1 84 ? -4.470 6.224 18.066 1.00 94.00 84 ARG A O 1
ATOM 692 N N . ASP A 1 85 ? -3.895 5.136 19.936 1.00 94.50 85 ASP A N 1
ATOM 693 C CA . ASP A 1 85 ? -4.067 6.291 20.831 1.00 94.50 85 ASP A CA 1
ATOM 694 C C . ASP A 1 85 ? -3.161 7.479 20.482 1.00 94.50 85 ASP A C 1
ATOM 696 O O . ASP A 1 85 ? -3.552 8.643 20.622 1.00 94.50 85 ASP A O 1
ATOM 700 N N . VAL A 1 86 ? -1.981 7.202 19.919 1.00 95.44 86 VAL A N 1
ATOM 701 C CA . VAL A 1 86 ? -1.046 8.239 19.465 1.00 95.44 86 VAL A CA 1
ATOM 702 C C . VAL A 1 86 ? -1.679 9.098 18.368 1.00 95.44 86 VAL A C 1
ATOM 704 O O . VAL A 1 86 ? -1.443 10.308 18.317 1.00 95.44 86 VAL A O 1
ATOM 707 N N . TYR A 1 87 ? -2.532 8.517 17.519 1.00 95.94 87 TYR A N 1
ATOM 708 C CA . TYR A 1 87 ? -3.266 9.271 16.505 1.00 95.94 87 TYR A CA 1
ATOM 709 C C . TYR A 1 87 ? -4.162 10.345 17.136 1.00 95.94 87 TYR A C 1
ATOM 711 O O . TYR A 1 87 ? -4.161 11.500 16.701 1.00 95.94 87 TYR A O 1
ATOM 719 N N . TYR A 1 88 ? -4.901 10.003 18.192 1.00 94.19 88 TYR A N 1
ATOM 720 C CA . TYR A 1 88 ? -5.794 10.948 18.866 1.00 94.19 88 TYR A CA 1
ATOM 721 C C . TYR A 1 88 ? -5.024 12.091 19.533 1.00 94.19 88 TYR A C 1
ATOM 723 O O . TYR A 1 88 ? -5.432 13.253 19.457 1.00 94.19 88 TYR A O 1
ATOM 731 N N . GLU A 1 89 ? -3.857 11.807 20.109 1.00 94.31 89 GLU A N 1
ATOM 732 C CA . GLU A 1 89 ? -2.995 12.863 20.635 1.00 94.31 89 GLU A CA 1
ATOM 733 C C . GLU A 1 89 ? -2.452 13.785 19.540 1.00 94.31 89 GLU A C 1
ATOM 735 O O . GLU A 1 89 ? -2.457 15.010 19.695 1.00 94.31 89 GLU A O 1
ATOM 740 N N . LEU A 1 90 ? -1.969 13.212 18.434 1.00 94.00 90 LEU A N 1
ATOM 741 C CA . LEU A 1 90 ? -1.419 13.971 17.313 1.00 94.00 90 LEU A CA 1
ATOM 742 C C . LEU A 1 90 ? -2.488 14.837 16.655 1.00 94.00 90 LEU A C 1
ATOM 744 O O . LEU A 1 90 ? -2.228 16.002 16.364 1.00 94.00 90 LEU A O 1
ATOM 748 N N . THR A 1 91 ? -3.693 14.306 16.458 1.00 92.38 91 THR A N 1
ATOM 749 C CA . THR A 1 91 ? -4.806 15.076 15.896 1.00 92.38 91 THR A CA 1
ATOM 750 C C . THR A 1 91 ? -5.205 16.234 16.804 1.00 92.38 91 THR A C 1
ATOM 752 O O . THR A 1 91 ? -5.361 17.349 16.308 1.00 92.38 91 THR A O 1
ATOM 755 N N . LYS A 1 92 ? -5.282 16.026 18.127 1.00 91.12 92 LYS A N 1
ATOM 756 C CA . LYS A 1 92 ? -5.535 17.112 19.087 1.00 91.12 92 LYS A CA 1
ATOM 757 C C . LYS A 1 92 ? -4.447 18.187 19.026 1.00 91.12 92 LYS A C 1
ATOM 759 O O . LYS A 1 92 ? -4.767 19.372 19.032 1.00 91.12 92 LYS A O 1
ATOM 764 N N . LYS A 1 93 ? -3.174 17.789 18.930 1.00 90.56 93 LYS A N 1
ATOM 765 C CA . LYS A 1 93 ? -2.026 18.710 18.826 1.00 90.56 93 LYS A CA 1
ATOM 766 C C . LYS A 1 93 ? -2.000 19.480 17.499 1.00 90.56 93 LYS A C 1
ATOM 768 O O . LYS A 1 93 ? -1.631 20.648 17.495 1.00 90.56 93 LYS A O 1
ATOM 773 N N . LEU A 1 94 ? -2.352 18.839 16.383 1.00 89.38 94 LEU A N 1
ATOM 774 C CA . LEU A 1 94 ? -2.272 19.435 15.044 1.00 89.38 94 LEU A CA 1
ATOM 775 C C . LEU A 1 94 ? -3.492 20.286 14.692 1.00 89.38 94 LEU A C 1
ATOM 777 O O . LEU A 1 94 ? -3.335 21.336 14.077 1.00 89.38 94 LEU A O 1
ATOM 781 N N . PHE A 1 95 ? -4.694 19.833 15.035 1.00 87.38 95 PHE A N 1
ATOM 782 C CA . PHE A 1 95 ? -5.940 20.448 14.569 1.00 87.38 95 PHE A CA 1
ATOM 783 C C . PHE A 1 95 ? -6.707 21.164 15.687 1.00 87.38 95 PHE A C 1
ATOM 785 O O . PHE A 1 95 ? -7.583 21.971 15.403 1.00 87.38 95 PHE A O 1
ATOM 792 N N . GLY A 1 96 ? -6.384 20.909 16.959 1.00 82.19 96 GLY A N 1
ATOM 793 C CA . GLY A 1 96 ? -7.139 21.461 18.082 1.00 82.19 96 GLY A CA 1
ATOM 794 C C . GLY A 1 96 ? -8.628 21.102 18.010 1.00 82.19 96 GLY A C 1
ATOM 795 O O . GLY A 1 96 ? -9.010 20.043 17.512 1.00 82.19 96 GLY A O 1
ATOM 796 N N . GLU A 1 97 ? -9.480 21.998 18.508 1.00 70.81 97 GLU A N 1
ATOM 797 C CA . GLU A 1 97 ? -10.943 21.845 18.440 1.00 70.81 97 GLU A CA 1
ATOM 798 C C . GLU A 1 97 ? -11.526 22.328 17.103 1.00 70.81 97 GLU A C 1
ATOM 800 O O . GLU A 1 97 ? -12.593 21.882 16.671 1.00 70.81 97 GLU A O 1
ATOM 805 N N . GLN A 1 98 ? -10.813 23.222 16.413 1.00 62.78 98 GLN A N 1
ATOM 806 C CA . GLN A 1 98 ? -11.227 23.749 15.122 1.00 62.78 98 GLN A CA 1
ATOM 807 C C . GLN A 1 98 ? -10.819 22.767 14.022 1.00 62.78 98 GLN A C 1
ATOM 809 O O . GLN A 1 98 ? -9.672 22.706 13.604 1.00 62.78 98 GLN A O 1
ATOM 814 N N . LYS A 1 99 ? -11.785 22.002 13.506 1.00 64.94 99 LYS A N 1
ATOM 815 C CA . LYS A 1 99 ? -11.618 21.059 12.384 1.00 64.94 99 LYS A CA 1
ATOM 816 C C . LYS A 1 99 ? -11.371 21.777 11.035 1.00 64.94 99 LYS A C 1
ATOM 818 O O . LYS A 1 99 ? -12.073 21.532 10.054 1.00 64.94 99 LYS A O 1
ATOM 823 N N . ARG A 1 100 ? -10.406 22.697 10.972 1.00 63.97 100 ARG A N 1
ATOM 824 C CA . ARG A 1 100 ? -9.916 23.399 9.773 1.00 63.97 100 ARG A CA 1
ATOM 825 C C . ARG A 1 100 ? -8.391 23.368 9.789 1.00 63.97 100 ARG A C 1
ATOM 827 O O . ARG A 1 100 ? -7.793 23.626 10.826 1.00 63.97 100 ARG A O 1
ATOM 834 N N . SER A 1 101 ? -7.766 22.980 8.677 1.00 67.44 101 SER A N 1
ATOM 835 C CA . SER A 1 101 ? -6.309 22.831 8.603 1.00 67.44 101 SER A CA 1
ATOM 836 C C . SER A 1 101 ? -5.780 23.624 7.427 1.00 67.44 101 SER A C 1
ATOM 838 O O . SER A 1 101 ? -6.222 23.433 6.297 1.00 67.44 101 SER A O 1
ATOM 840 N N . SER A 1 102 ? -4.809 24.480 7.725 1.00 71.44 102 SER A N 1
ATOM 841 C CA . SER A 1 102 ? -3.946 25.164 6.765 1.00 71.44 102 SER A CA 1
ATOM 842 C C . SER A 1 102 ? -2.531 24.574 6.776 1.00 71.44 102 SER A C 1
ATOM 844 O O . SER A 1 102 ? -1.579 25.264 6.418 1.00 71.44 102 SER A O 1
ATOM 846 N N . HIS A 1 103 ? -2.359 23.348 7.291 1.00 79.44 103 HIS A N 1
ATOM 847 C CA . HIS A 1 103 ? -1.034 22.732 7.356 1.00 79.44 103 HIS A CA 1
ATOM 848 C C . HIS A 1 103 ? -0.548 22.454 5.936 1.00 79.44 103 HIS A C 1
ATOM 850 O O . HIS A 1 103 ? -1.334 21.942 5.132 1.00 79.44 103 HIS A O 1
ATOM 856 N N . PRO A 1 104 ? 0.719 22.775 5.622 1.00 82.31 104 PRO A N 1
ATOM 857 C CA . PRO A 1 104 ? 1.279 22.433 4.329 1.00 82.31 104 PRO A CA 1
ATOM 858 C C . PRO A 1 104 ? 1.302 20.915 4.164 1.00 82.31 104 PRO A C 1
ATOM 860 O O . PRO A 1 104 ? 1.330 20.157 5.143 1.00 82.31 104 PRO A O 1
ATOM 863 N N . VAL A 1 105 ? 1.326 20.475 2.912 1.00 82.38 105 VAL A N 1
ATOM 864 C CA . VAL A 1 105 ? 1.576 19.078 2.580 1.00 82.38 105 VAL A CA 1
ATOM 865 C C . VAL A 1 105 ? 2.880 18.609 3.253 1.00 82.38 105 VAL A C 1
ATOM 867 O O . VAL A 1 105 ? 3.869 19.350 3.280 1.00 82.38 105 VAL A O 1
ATOM 870 N N . PRO A 1 106 ? 2.909 17.395 3.835 1.00 87.25 106 PRO A N 1
ATOM 871 C CA . PRO A 1 106 ? 4.123 16.847 4.420 1.00 87.25 106 PRO A CA 1
ATOM 872 C C . PRO A 1 106 ? 5.295 16.799 3.434 1.00 87.25 106 PRO A C 1
ATOM 874 O O . PRO A 1 106 ? 5.144 16.342 2.309 1.00 87.25 106 PRO A O 1
ATOM 877 N N . LYS A 1 107 ? 6.497 17.158 3.901 1.00 86.69 107 LYS A N 1
ATOM 878 C CA . LYS A 1 107 ? 7.725 17.239 3.084 1.00 86.69 107 LYS A CA 1
ATOM 879 C C . LYS A 1 107 ? 8.059 15.967 2.291 1.00 86.69 107 LYS A C 1
ATOM 881 O O . LYS A 1 107 ? 8.715 16.047 1.263 1.00 86.69 107 LYS A O 1
ATOM 886 N N . TYR A 1 108 ? 7.648 14.799 2.780 1.00 88.50 108 TYR A N 1
ATOM 887 C CA . TYR A 1 108 ? 7.907 13.523 2.112 1.00 88.50 108 TYR A CA 1
ATOM 888 C C . TYR A 1 108 ? 7.028 13.279 0.873 1.00 88.50 108 TYR A C 1
ATOM 890 O O . TYR A 1 108 ? 7.268 12.300 0.165 1.00 88.50 108 TYR A O 1
ATOM 898 N N . MET A 1 109 ? 6.008 14.111 0.642 1.00 85.75 109 MET A N 1
ATOM 899 C CA . MET A 1 109 ? 5.130 14.077 -0.527 1.00 85.75 109 MET A CA 1
ATOM 900 C C . MET A 1 109 ? 5.633 15.133 -1.517 1.00 85.75 109 MET A C 1
ATOM 902 O O . MET A 1 109 ? 5.438 16.318 -1.278 1.00 85.75 109 MET A O 1
ATOM 906 N N . GLU A 1 110 ? 6.302 14.708 -2.588 1.00 71.38 110 GLU A N 1
ATOM 907 C CA . GLU A 1 110 ? 6.932 15.605 -3.573 1.00 71.38 110 GLU A CA 1
ATOM 908 C C . GLU A 1 110 ? 5.915 16.560 -4.226 1.00 71.38 110 GLU A C 1
ATOM 910 O O . GLU A 1 110 ? 6.089 17.773 -4.147 1.00 71.38 110 GLU A O 1
ATOM 915 N N . ASP A 1 111 ? 4.800 16.022 -4.738 1.00 70.44 111 ASP A N 1
ATOM 916 C CA . ASP A 1 111 ? 3.775 16.793 -5.470 1.00 70.44 111 ASP A CA 1
ATOM 917 C C . ASP A 1 111 ? 2.485 17.045 -4.673 1.00 70.44 111 ASP A C 1
ATOM 919 O O . ASP A 1 111 ? 1.508 17.596 -5.178 1.00 70.44 111 ASP A O 1
ATOM 923 N N . GLY A 1 112 ? 2.423 16.565 -3.429 1.00 71.69 112 GLY A N 1
ATOM 924 C CA . GLY A 1 112 ? 1.218 16.657 -2.600 1.00 71.69 112 GLY A CA 1
ATOM 925 C C . GLY A 1 112 ? -0.001 15.876 -3.099 1.00 71.69 112 GLY A C 1
ATOM 926 O O . GLY A 1 112 ? -1.069 15.946 -2.483 1.00 71.69 112 GLY A O 1
ATOM 927 N N . GLU A 1 113 ? 0.142 15.097 -4.170 1.00 83.81 113 GLU A N 1
ATOM 928 C CA . GLU A 1 113 ? -0.959 14.334 -4.738 1.00 83.81 113 GLU A CA 1
ATOM 929 C C . GLU A 1 113 ? -1.357 13.147 -3.852 1.00 83.81 113 GLU A C 1
ATOM 931 O O . GLU A 1 113 ? -0.535 12.385 -3.338 1.00 83.81 113 GLU A O 1
ATOM 936 N N . ILE A 1 114 ? -2.669 12.972 -3.686 1.00 88.25 114 ILE A N 1
ATOM 937 C CA . ILE A 1 114 ? -3.255 11.858 -2.940 1.00 88.25 114 ILE A CA 1
ATOM 938 C C . ILE A 1 114 ? -4.188 11.103 -3.888 1.00 88.25 114 ILE A C 1
ATOM 940 O O . ILE A 1 114 ? -5.244 11.639 -4.254 1.00 88.25 114 ILE A O 1
ATOM 944 N N . PRO A 1 115 ? -3.845 9.864 -4.285 1.00 89.75 115 PRO A N 1
ATOM 945 C CA . PRO A 1 115 ? -4.717 9.042 -5.111 1.00 89.75 115 PRO A CA 1
ATOM 946 C C . PRO A 1 115 ? -6.060 8.802 -4.423 1.00 89.75 115 PRO A C 1
ATOM 948 O O . PRO A 1 115 ? -6.153 8.156 -3.383 1.00 89.75 115 PRO A O 1
ATOM 951 N N . ARG A 1 116 ? -7.134 9.330 -5.015 1.00 86.12 116 ARG A N 1
ATOM 952 C CA . ARG A 1 116 ? -8.469 9.271 -4.409 1.00 86.12 116 ARG A CA 1
ATOM 953 C C . ARG A 1 116 ? -9.065 7.860 -4.397 1.00 86.12 116 ARG A C 1
ATOM 955 O O . ARG A 1 116 ? -9.815 7.532 -3.481 1.00 86.12 116 ARG A O 1
ATOM 962 N N . TYR A 1 117 ? -8.783 7.054 -5.423 1.00 92.19 117 TYR A N 1
ATOM 963 C CA . TYR A 1 117 ? -9.495 5.804 -5.721 1.00 92.19 117 TYR A CA 1
ATOM 964 C C . TYR A 1 117 ? -11.020 5.958 -5.555 1.00 92.19 117 TYR A C 1
ATOM 966 O O . TYR A 1 117 ? -11.629 6.780 -6.239 1.00 92.19 117 TYR A O 1
ATOM 974 N N . CYS A 1 118 ? -11.630 5.205 -4.634 1.00 93.31 118 CYS A N 1
ATOM 975 C CA . CYS A 1 118 ? -13.058 5.225 -4.335 1.00 93.31 118 CYS A CA 1
ATOM 976 C C . CYS A 1 118 ? -13.400 6.030 -3.065 1.00 93.31 118 CYS A C 1
ATOM 978 O O . CYS A 1 118 ? -14.544 5.988 -2.611 1.00 93.31 118 CYS A O 1
ATOM 980 N N . LEU A 1 119 ? -12.455 6.789 -2.492 1.00 92.06 119 LEU A N 1
ATOM 981 C CA . LEU A 1 119 ? -12.734 7.652 -1.343 1.00 92.06 119 LEU A CA 1
ATOM 982 C C . LEU A 1 119 ? -13.689 8.785 -1.740 1.00 92.06 119 LEU A C 1
ATOM 984 O O . LEU A 1 119 ? -13.549 9.439 -2.778 1.00 92.06 119 LEU A O 1
ATOM 988 N N . ASN A 1 120 ? -14.664 9.062 -0.877 1.00 90.50 120 ASN A N 1
ATOM 989 C CA . ASN A 1 120 ? -15.482 10.269 -0.977 1.00 90.50 120 ASN A CA 1
ATOM 990 C C . ASN A 1 120 ? -14.723 11.492 -0.407 1.00 90.50 120 ASN A C 1
ATOM 992 O O . ASN A 1 120 ? -13.567 11.384 0.002 1.00 90.50 120 ASN A O 1
ATOM 996 N N . LYS A 1 121 ? -15.354 12.678 -0.374 1.00 88.25 121 LYS A N 1
ATOM 997 C CA . LYS A 1 121 ? -14.714 13.905 0.152 1.00 88.25 121 LYS A CA 1
ATOM 998 C C . LYS A 1 121 ? -14.259 13.733 1.612 1.00 88.25 121 LYS A C 1
ATOM 1000 O O . LYS A 1 121 ? -13.148 14.128 1.944 1.00 88.25 121 LYS A O 1
ATOM 1005 N N . ALA A 1 122 ? -15.078 13.095 2.453 1.00 87.75 122 ALA A N 1
ATOM 1006 C CA . ALA A 1 122 ? -14.727 12.826 3.846 1.00 87.75 122 ALA A CA 1
ATOM 1007 C C . ALA A 1 122 ? -13.544 11.849 3.958 1.00 87.75 122 ALA A C 1
ATOM 1009 O O . ALA A 1 122 ? -12.612 12.123 4.704 1.00 87.75 122 ALA A O 1
ATOM 1010 N N . GLY A 1 123 ? -13.528 10.774 3.164 1.00 91.38 123 GLY A N 1
ATOM 1011 C CA . GLY A 1 123 ? -12.414 9.822 3.113 1.00 91.38 123 GLY A CA 1
ATOM 1012 C C . GLY A 1 123 ? -11.105 10.467 2.652 1.00 91.38 123 GLY A C 1
ATOM 1013 O O . GLY A 1 123 ? -10.058 10.223 3.240 1.00 91.38 123 GLY A O 1
ATOM 1014 N N . LEU A 1 124 ? -11.159 11.361 1.660 1.00 91.00 124 LEU A N 1
ATOM 1015 C CA . LEU A 1 124 ? -9.981 12.112 1.221 1.00 91.00 124 LEU A CA 1
ATOM 1016 C C . LEU A 1 124 ? -9.452 13.042 2.327 1.00 91.00 124 LEU A C 1
ATOM 1018 O O . LEU A 1 124 ? -8.244 13.141 2.530 1.00 91.00 124 LEU A O 1
ATOM 1022 N N . ASN A 1 125 ? -10.345 13.689 3.078 1.00 90.00 125 ASN A N 1
ATOM 1023 C CA . ASN A 1 125 ? -9.963 14.493 4.240 1.00 90.00 125 ASN A CA 1
ATOM 1024 C C . ASN A 1 125 ? -9.338 13.635 5.350 1.00 90.00 125 ASN A C 1
ATOM 1026 O O . ASN A 1 125 ? -8.340 14.033 5.946 1.00 90.00 125 ASN A O 1
ATOM 1030 N N . SER A 1 126 ? -9.885 12.447 5.602 1.00 93.00 126 SER A N 1
ATOM 1031 C CA . SER A 1 126 ? -9.321 11.479 6.543 1.00 93.00 126 SER A CA 1
ATOM 1032 C C . SER A 1 126 ? -7.916 11.032 6.128 1.00 93.00 126 SER A C 1
ATOM 1034 O O . SER A 1 126 ? -7.007 11.068 6.955 1.00 93.00 126 SER A O 1
ATOM 1036 N N . ALA A 1 127 ? -7.688 10.728 4.845 1.00 94.81 127 ALA A N 1
ATOM 1037 C CA . ALA A 1 127 ? -6.358 10.395 4.329 1.00 94.81 127 ALA A CA 1
ATOM 1038 C C . ALA A 1 127 ? -5.350 11.537 4.562 1.00 94.81 127 ALA A C 1
ATOM 1040 O O . ALA A 1 127 ? -4.245 11.300 5.047 1.00 94.81 127 ALA A O 1
ATOM 1041 N N . LYS A 1 128 ? -5.755 12.791 4.312 1.00 92.00 128 LYS A N 1
ATOM 1042 C CA . LYS A 1 128 ? -4.930 13.981 4.593 1.00 92.00 128 LYS A CA 1
ATOM 1043 C C . LYS A 1 128 ? -4.546 14.095 6.065 1.00 92.00 128 LYS A C 1
ATOM 1045 O O . LYS A 1 128 ? -3.379 14.317 6.376 1.00 92.00 128 LYS A O 1
ATOM 1050 N N . LYS A 1 129 ? -5.506 13.926 6.980 1.00 93.12 129 LYS A N 1
ATOM 1051 C CA . LYS A 1 129 ? -5.233 13.972 8.426 1.00 93.12 129 LYS A CA 1
ATOM 1052 C C . LYS A 1 129 ? -4.234 12.901 8.839 1.00 93.12 129 LYS A C 1
ATOM 1054 O O . LYS A 1 129 ? -3.287 13.210 9.556 1.00 93.12 129 LYS A O 1
ATOM 1059 N N . VAL A 1 130 ? -4.424 11.671 8.360 1.00 96.31 130 VAL A N 1
ATOM 1060 C CA . VAL A 1 130 ? -3.517 10.554 8.642 1.00 96.31 130 VAL A CA 1
ATOM 1061 C C . VAL A 1 130 ? -2.109 10.865 8.131 1.00 96.31 130 VAL A C 1
ATOM 1063 O O . VAL A 1 130 ? -1.159 10.737 8.896 1.00 96.31 130 VAL A O 1
ATOM 1066 N N . LEU A 1 131 ? -1.960 11.365 6.900 1.00 95.75 131 LEU A N 1
ATOM 1067 C CA . LEU A 1 131 ? -0.663 11.762 6.331 1.00 95.75 131 LEU A CA 1
ATOM 1068 C C . LEU A 1 131 ? 0.030 12.871 7.145 1.00 95.75 131 LEU A C 1
ATOM 1070 O O . LEU A 1 131 ? 1.232 12.784 7.414 1.00 95.75 131 LEU A O 1
ATOM 1074 N N . LEU A 1 132 ? -0.715 13.882 7.599 1.00 94.25 132 LEU A N 1
ATOM 1075 C CA . LEU A 1 132 ? -0.185 14.938 8.470 1.00 94.25 132 LEU A CA 1
ATOM 1076 C C . LEU A 1 132 ? 0.279 14.383 9.826 1.00 94.25 132 LEU A C 1
ATOM 1078 O O . LEU A 1 132 ? 1.365 14.726 10.295 1.00 94.25 132 LEU A O 1
ATOM 1082 N N . CYS A 1 133 ? -0.500 13.488 10.440 1.00 95.50 133 CYS A N 1
ATOM 1083 C CA . CYS A 1 133 ? -0.112 12.810 11.678 1.00 95.50 133 CYS A CA 1
ATOM 1084 C C . CYS A 1 133 ? 1.141 11.943 11.486 1.00 95.50 133 CYS A C 1
ATOM 1086 O O . CYS A 1 133 ? 2.049 12.006 12.315 1.00 95.50 133 CYS A O 1
ATOM 1088 N N . LEU A 1 134 ? 1.232 11.190 10.384 1.00 96.00 134 LEU A N 1
ATOM 1089 C CA . LEU A 1 134 ? 2.414 10.392 10.044 1.00 96.00 134 LEU A CA 1
ATOM 1090 C C . LEU A 1 134 ? 3.653 11.278 9.880 1.00 96.00 134 LEU A C 1
ATOM 1092 O O . LEU A 1 134 ? 4.690 10.971 10.455 1.00 96.00 134 LEU A O 1
ATOM 1096 N N . GLY A 1 135 ? 3.541 12.411 9.180 1.00 94.00 135 GLY A N 1
ATOM 1097 C CA . GLY A 1 135 ? 4.649 13.362 9.030 1.00 94.00 135 GLY A CA 1
ATOM 1098 C C . GLY A 1 135 ? 5.079 14.018 10.339 1.00 94.00 135 GLY A C 1
ATOM 1099 O O . GLY A 1 135 ? 6.259 14.290 10.539 1.00 94.00 135 GLY A O 1
ATOM 1100 N N . LYS A 1 136 ? 4.135 14.243 11.259 1.00 93.38 136 LYS A N 1
ATOM 1101 C CA . LYS A 1 136 ? 4.444 14.772 12.591 1.00 93.38 136 LYS A CA 1
ATOM 1102 C C . LYS A 1 136 ? 5.149 13.747 13.480 1.00 93.38 136 LYS A C 1
ATOM 1104 O O . LYS A 1 136 ? 5.956 14.149 14.315 1.00 93.38 136 LYS A O 1
ATOM 1109 N N . TYR A 1 137 ? 4.820 12.464 13.332 1.00 94.56 137 TYR A N 1
ATOM 1110 C CA . TYR A 1 137 ? 5.405 11.384 14.125 1.00 94.56 137 TYR A CA 1
ATOM 1111 C C . TYR A 1 137 ? 6.767 10.932 13.575 1.00 94.56 137 TYR A C 1
ATOM 1113 O O . TYR A 1 137 ? 7.740 10.851 14.319 1.00 94.56 137 TYR A O 1
ATOM 1121 N N . PHE A 1 138 ? 6.857 10.689 12.267 1.00 93.69 138 PHE A N 1
ATOM 1122 C CA . PHE A 1 138 ? 8.061 10.212 11.583 1.00 93.69 138 PHE A CA 1
ATOM 1123 C C . PHE A 1 138 ? 8.871 11.378 11.006 1.00 93.69 138 PHE A C 1
ATOM 1125 O O . PHE A 1 138 ? 8.951 11.556 9.792 1.00 93.69 138 PHE A O 1
ATOM 1132 N N . ILE A 1 139 ? 9.480 12.177 11.885 1.00 90.94 139 ILE A N 1
ATOM 1133 C CA . ILE A 1 139 ? 10.198 13.407 11.504 1.00 90.94 139 ILE A CA 1
ATOM 1134 C C . ILE A 1 139 ? 11.407 13.174 10.580 1.00 90.94 139 ILE A C 1
ATOM 1136 O O . ILE A 1 139 ? 11.783 14.073 9.830 1.00 90.94 139 ILE A O 1
ATOM 1140 N N . ASP A 1 140 ? 11.993 11.975 10.611 1.00 90.38 140 ASP A N 1
ATOM 1141 C CA . ASP A 1 140 ? 13.157 11.609 9.794 1.00 90.38 140 ASP A CA 1
ATOM 1142 C C . ASP A 1 140 ? 12.777 11.227 8.351 1.00 90.38 140 ASP A C 1
ATOM 1144 O O . ASP A 1 140 ? 13.633 11.182 7.459 1.00 90.38 140 ASP A O 1
ATOM 1148 N N . MET A 1 141 ? 11.488 10.969 8.101 1.00 92.69 141 MET A N 1
ATOM 1149 C CA . MET A 1 141 ? 10.978 10.629 6.779 1.00 92.69 141 MET A CA 1
ATOM 1150 C C . MET A 1 141 ? 10.962 11.878 5.894 1.00 92.69 141 MET A C 1
ATOM 1152 O O . MET A 1 141 ? 10.218 12.830 6.134 1.00 92.69 141 MET A O 1
ATOM 1156 N N . ASN A 1 142 ? 11.781 11.866 4.843 1.00 91.69 142 ASN A N 1
ATOM 1157 C CA . ASN A 1 142 ? 11.976 13.024 3.967 1.00 91.69 142 ASN A CA 1
ATOM 1158 C C . ASN A 1 142 ? 11.540 12.801 2.521 1.00 91.69 142 ASN A C 1
ATOM 1160 O O . ASN A 1 142 ? 11.416 13.783 1.796 1.00 91.69 142 ASN A O 1
ATOM 1164 N N . PHE A 1 143 ? 11.304 11.557 2.104 1.00 92.00 143 PHE A N 1
ATOM 1165 C CA . PHE A 1 143 ? 10.853 11.257 0.750 1.00 92.00 143 PHE A CA 1
ATOM 1166 C C . PHE A 1 143 ? 10.164 9.893 0.711 1.00 92.00 143 PHE A C 1
ATOM 1168 O O . PHE A 1 143 ? 10.804 8.872 0.971 1.00 92.00 143 PHE A O 1
ATOM 1175 N N . CYS A 1 144 ? 8.862 9.876 0.423 1.00 92.75 144 CYS A N 1
ATOM 1176 C CA . CYS A 1 144 ? 8.057 8.660 0.464 1.00 92.75 144 CYS A CA 1
ATOM 1177 C C . CYS A 1 144 ? 6.840 8.725 -0.487 1.00 92.75 144 CYS A C 1
ATOM 1179 O O . CYS A 1 144 ? 5.699 8.869 -0.036 1.00 92.75 144 CYS A O 1
ATOM 1181 N N . PRO A 1 145 ? 7.049 8.593 -1.809 1.00 89.44 145 PRO A N 1
ATOM 1182 C CA . PRO A 1 145 ? 6.008 8.837 -2.814 1.00 89.44 145 PRO A CA 1
ATOM 1183 C C . PRO A 1 145 ? 4.872 7.805 -2.793 1.00 89.44 145 PRO A C 1
ATOM 1185 O O . PRO A 1 145 ? 3.748 8.104 -3.178 1.00 89.44 145 PRO A O 1
ATOM 1188 N N . ILE A 1 146 ? 5.123 6.592 -2.290 1.00 91.69 146 ILE A N 1
ATOM 1189 C CA . ILE A 1 146 ? 4.098 5.543 -2.185 1.00 91.69 146 ILE A CA 1
ATOM 1190 C C . ILE A 1 146 ? 3.108 5.785 -1.027 1.00 91.69 146 ILE A C 1
ATOM 1192 O O . ILE A 1 146 ? 1.988 5.267 -1.039 1.00 91.69 146 ILE A O 1
ATOM 1196 N N . LEU A 1 147 ? 3.495 6.559 -0.006 1.00 94.75 147 LEU A N 1
ATOM 1197 C CA . LEU A 1 147 ? 2.734 6.656 1.241 1.00 94.75 147 LEU A CA 1
ATOM 1198 C C . LEU A 1 147 ? 1.310 7.212 1.070 1.00 94.75 147 LEU A C 1
ATOM 1200 O O . LEU A 1 147 ? 0.394 6.616 1.642 1.00 94.75 147 LEU A O 1
ATOM 1204 N N . PRO A 1 148 ? 1.067 8.272 0.271 1.00 94.94 148 PRO A N 1
ATOM 1205 C CA . PRO A 1 148 ? -0.286 8.777 0.024 1.00 94.94 148 PRO A CA 1
ATOM 1206 C C . PRO A 1 148 ? -1.228 7.725 -0.562 1.00 94.94 148 PRO A C 1
ATOM 1208 O O . PRO A 1 148 ? -2.404 7.650 -0.188 1.00 94.94 148 PRO A O 1
ATOM 1211 N N . ALA A 1 149 ? -0.705 6.877 -1.447 1.00 95.00 149 ALA A N 1
ATOM 1212 C CA . ALA A 1 149 ? -1.471 5.808 -2.061 1.00 95.00 149 ALA A CA 1
ATOM 1213 C C . ALA A 1 149 ? -1.777 4.681 -1.062 1.00 95.00 149 ALA A C 1
ATOM 1215 O O . ALA A 1 149 ? -2.921 4.235 -0.976 1.00 95.00 149 ALA A O 1
ATOM 1216 N N . LEU A 1 150 ? -0.792 4.274 -0.249 1.00 96.62 150 LEU A N 1
ATOM 1217 C CA . LEU A 1 150 ? -0.993 3.261 0.796 1.00 96.62 150 LEU A CA 1
ATOM 1218 C C . LEU A 1 150 ? -1.992 3.716 1.855 1.00 96.62 150 LEU A C 1
ATOM 1220 O O . LEU A 1 150 ? -2.876 2.940 2.203 1.00 96.62 150 LEU A O 1
ATOM 1224 N N . VAL A 1 151 ? -1.892 4.963 2.330 1.00 97.69 151 VAL A N 1
ATOM 1225 C CA . VAL A 1 151 ? -2.875 5.535 3.263 1.00 97.69 151 VAL A CA 1
ATOM 1226 C C . VAL A 1 151 ? -4.265 5.482 2.645 1.00 97.69 151 VAL A C 1
ATOM 1228 O O . VAL A 1 151 ? -5.198 5.001 3.279 1.00 97.69 151 VAL A O 1
ATOM 1231 N N . SER A 1 152 ? -4.403 5.913 1.391 1.00 96.75 152 SER A N 1
ATOM 1232 C CA . SER A 1 152 ? -5.701 5.924 0.722 1.00 96.75 152 SER A CA 1
ATOM 1233 C C . SER A 1 152 ? -6.272 4.515 0.571 1.00 96.75 152 SER A C 1
ATOM 1235 O O . SER A 1 152 ? -7.434 4.312 0.904 1.00 96.75 152 SER A O 1
ATOM 1237 N N . LEU A 1 153 ? -5.482 3.526 0.138 1.00 97.44 153 LEU A N 1
ATOM 1238 C CA . LEU A 1 153 ? -5.933 2.136 0.004 1.00 97.44 153 LEU A CA 1
ATOM 1239 C C . LEU A 1 153 ? -6.276 1.491 1.350 1.00 97.44 153 LEU A C 1
ATOM 1241 O O . LEU A 1 153 ? -7.340 0.891 1.467 1.00 97.44 153 LEU A O 1
ATOM 1245 N N . ILE A 1 154 ? -5.411 1.622 2.359 1.00 98.00 154 ILE A N 1
ATOM 1246 C CA . ILE A 1 154 ? -5.624 1.029 3.687 1.00 98.00 154 ILE A CA 1
ATOM 1247 C C . ILE A 1 154 ? -6.875 1.625 4.335 1.00 98.00 154 ILE A C 1
ATOM 1249 O O . ILE A 1 154 ? -7.698 0.874 4.854 1.00 98.00 154 ILE A O 1
ATOM 1253 N N . LEU A 1 155 ? -7.096 2.936 4.190 1.00 97.50 155 LEU A N 1
ATOM 1254 C CA . LEU A 1 155 ? -8.272 3.620 4.723 1.00 97.50 155 LEU A CA 1
ATOM 1255 C C . LEU A 1 155 ? -9.604 3.073 4.183 1.00 97.50 155 LEU A C 1
ATOM 1257 O O . LEU A 1 155 ? -10.601 3.143 4.893 1.00 97.50 155 LEU A O 1
ATOM 1261 N N . HIS A 1 156 ? -9.649 2.491 2.974 1.00 96.19 156 HIS A N 1
ATOM 1262 C CA . HIS A 1 156 ? -10.878 1.845 2.475 1.00 96.19 156 HIS A CA 1
ATOM 1263 C C . HIS A 1 156 ? -11.319 0.677 3.369 1.00 96.19 156 HIS A C 1
ATOM 1265 O O . HIS A 1 156 ? -12.503 0.360 3.425 1.00 96.19 156 HIS A O 1
ATOM 1271 N N . PHE A 1 157 ? -10.372 0.037 4.054 1.00 96.44 157 PHE A N 1
ATOM 1272 C CA . PHE A 1 157 ? -10.572 -1.197 4.810 1.00 96.44 157 PHE A CA 1
ATOM 1273 C C . PHE A 1 157 ? -10.339 -1.028 6.317 1.00 96.44 157 PHE A C 1
ATOM 1275 O O . PHE A 1 157 ? -10.490 -1.995 7.062 1.00 96.44 157 PHE A O 1
ATOM 1282 N N . SER A 1 158 ? -9.983 0.176 6.767 1.00 95.75 158 SER A N 1
ATOM 1283 C CA . SER A 1 158 ? -9.837 0.512 8.182 1.00 95.75 158 SER A CA 1
ATOM 1284 C C . SER A 1 158 ? -11.185 0.835 8.823 1.00 95.75 158 SER A C 1
ATOM 1286 O O . SER A 1 158 ? -12.067 1.411 8.191 1.00 95.75 158 SER A O 1
ATOM 1288 N N . GLU A 1 159 ? -11.324 0.491 10.103 1.00 91.62 159 GLU A N 1
ATOM 1289 C CA . GLU A 1 159 ? -12.498 0.849 10.908 1.00 91.62 159 GLU A CA 1
ATOM 1290 C C . GLU A 1 159 ? -12.630 2.372 11.063 1.00 91.62 159 GLU A C 1
ATOM 1292 O O . GLU A 1 159 ? -13.716 2.936 10.924 1.00 91.62 159 GLU A O 1
ATOM 1297 N N . ASP A 1 160 ? -11.507 3.041 11.320 1.00 93.62 160 ASP A N 1
ATOM 1298 C CA . ASP A 1 160 ? -11.412 4.482 11.494 1.00 93.62 160 ASP A CA 1
ATOM 1299 C C . ASP A 1 160 ? -10.030 5.017 11.064 1.00 93.62 160 ASP A C 1
ATOM 1301 O O . ASP A 1 160 ? -9.153 4.291 10.585 1.00 93.62 160 ASP A O 1
ATOM 1305 N N . GLU A 1 161 ? -9.834 6.327 11.221 1.00 96.12 161 GLU A N 1
ATOM 1306 C CA . GLU A 1 161 ? -8.569 6.997 10.903 1.00 96.12 161 GLU A CA 1
ATOM 1307 C C . GLU A 1 161 ? -7.402 6.512 11.783 1.00 96.12 161 GLU A C 1
ATOM 1309 O O . GLU A 1 161 ? -6.265 6.466 11.312 1.00 96.12 161 GLU A O 1
ATOM 1314 N N . ALA A 1 162 ? -7.673 6.143 13.041 1.00 96.56 162 ALA A N 1
ATOM 1315 C CA . ALA A 1 162 ? -6.653 5.695 13.986 1.00 96.56 162 ALA A CA 1
ATOM 1316 C C . ALA A 1 162 ? -6.124 4.306 13.610 1.00 96.56 162 ALA A C 1
ATOM 1318 O O . ALA A 1 162 ? -4.919 4.072 13.660 1.00 96.56 162 ALA A O 1
ATOM 1319 N N . GLU A 1 163 ? -7.007 3.411 13.171 1.00 96.81 163 GLU A N 1
ATOM 1320 C CA . GLU A 1 163 ? -6.663 2.096 12.636 1.00 96.81 163 GLU A CA 1
ATOM 1321 C C . GLU A 1 163 ? -5.839 2.220 11.347 1.00 96.81 163 GLU A C 1
ATOM 1323 O O . GLU A 1 163 ? -4.823 1.544 11.188 1.00 96.81 163 GLU A O 1
ATOM 1328 N N . CYS A 1 164 ? -6.201 3.145 10.451 1.00 98.25 164 CYS A N 1
ATOM 1329 C CA . CYS A 1 164 ? -5.394 3.427 9.262 1.00 98.25 164 CYS A CA 1
ATOM 1330 C C . CYS A 1 164 ? -3.996 3.947 9.635 1.00 98.25 164 CYS A C 1
ATOM 1332 O O . CYS A 1 164 ? -2.994 3.491 9.076 1.00 98.25 164 CYS A O 1
ATOM 1334 N N . PHE A 1 165 ? -3.913 4.891 10.578 1.00 98.12 165 PHE A N 1
ATOM 1335 C CA . PHE A 1 165 ? -2.646 5.429 11.071 1.00 98.12 165 PHE A CA 1
ATOM 1336 C C . PHE A 1 165 ? -1.772 4.336 11.695 1.00 98.12 165 PHE A C 1
ATOM 1338 O O . PHE A 1 165 ? -0.589 4.238 11.360 1.00 98.12 165 PHE A O 1
ATOM 1345 N N . TYR A 1 166 ? -2.351 3.492 12.552 1.00 96.69 166 TYR A N 1
ATOM 1346 C CA . TYR A 1 166 ? -1.672 2.352 13.163 1.00 96.69 166 TYR A CA 1
ATOM 1347 C C . TYR A 1 166 ? -1.131 1.403 12.094 1.00 96.69 166 TYR A C 1
ATOM 1349 O O . TYR A 1 166 ? 0.068 1.119 12.050 1.00 96.69 166 TYR A O 1
ATOM 1357 N N . SER A 1 167 ? -2.003 0.973 11.182 1.00 97.31 167 SER A N 1
ATOM 1358 C CA . SER A 1 167 ? -1.673 0.011 10.139 1.00 97.31 167 SER A CA 1
ATOM 1359 C C . SER A 1 167 ? -0.521 0.494 9.255 1.00 97.31 167 SER A C 1
ATOM 1361 O O . SER A 1 167 ? 0.440 -0.237 9.016 1.00 97.31 167 SER A O 1
ATOM 1363 N N . VAL A 1 168 ? -0.561 1.754 8.819 1.00 97.31 168 VAL A N 1
ATOM 1364 C CA . VAL A 1 168 ? 0.510 2.354 8.012 1.00 97.31 168 VAL A CA 1
ATOM 1365 C C . VAL A 1 168 ? 1.796 2.524 8.825 1.00 97.31 168 VAL A C 1
ATOM 1367 O O . VAL A 1 168 ? 2.880 2.228 8.324 1.00 97.31 168 VAL A O 1
ATOM 1370 N N . SER A 1 169 ? 1.694 2.916 10.097 1.00 95.75 169 SER A N 1
ATOM 1371 C CA . SER A 1 169 ? 2.851 3.025 10.994 1.00 95.75 169 SER A CA 1
ATOM 1372 C C . SER A 1 169 ? 3.563 1.685 11.181 1.00 95.75 169 SER A C 1
ATOM 1374 O O . SER A 1 169 ? 4.792 1.655 11.192 1.00 95.75 169 SER A O 1
ATOM 1376 N N . ARG A 1 170 ? 2.832 0.559 11.240 1.00 94.94 170 ARG A N 1
ATOM 1377 C CA . ARG A 1 170 ? 3.443 -0.786 11.247 1.00 94.94 170 ARG A CA 1
ATOM 1378 C C . ARG A 1 170 ? 4.287 -1.031 10.005 1.00 94.94 170 ARG A C 1
ATOM 1380 O O . ARG A 1 170 ? 5.391 -1.556 10.128 1.00 94.94 170 ARG A O 1
ATOM 1387 N N . LEU A 1 171 ? 3.799 -0.643 8.827 1.00 95.44 171 LEU A N 1
ATOM 1388 C CA . LEU A 1 171 ? 4.540 -0.812 7.574 1.00 95.44 171 LEU A CA 1
ATOM 1389 C C . LEU A 1 171 ? 5.798 0.066 7.529 1.00 95.44 171 LEU A C 1
ATOM 1391 O O . LEU A 1 171 ? 6.832 -0.393 7.045 1.00 95.44 171 LEU A O 1
ATOM 1395 N N . ILE A 1 172 ? 5.730 1.290 8.063 1.00 94.06 172 ILE A N 1
ATOM 1396 C CA . ILE A 1 172 ? 6.877 2.208 8.164 1.00 94.06 172 ILE A CA 1
ATOM 1397 C C . ILE A 1 172 ? 7.924 1.662 9.144 1.00 94.06 172 ILE A C 1
ATOM 1399 O O . ILE A 1 172 ? 9.106 1.594 8.817 1.00 94.06 172 ILE A O 1
ATOM 1403 N N . CYS A 1 173 ? 7.505 1.250 10.343 1.00 92.25 173 CYS A N 1
ATOM 1404 C CA . CYS A 1 173 ? 8.405 0.773 11.397 1.00 92.25 173 CYS A CA 1
ATOM 1405 C C . CYS A 1 173 ? 9.007 -0.612 11.118 1.00 92.25 173 CYS A C 1
ATOM 1407 O O . CYS A 1 173 ? 9.957 -1.015 11.795 1.00 92.25 173 CYS A O 1
ATOM 1409 N N . TYR A 1 174 ? 8.458 -1.367 10.164 1.00 91.19 174 TYR A N 1
ATOM 1410 C CA . TYR A 1 174 ? 8.943 -2.704 9.862 1.00 91.19 174 TYR A CA 1
ATOM 1411 C C . TYR A 1 174 ? 10.318 -2.659 9.192 1.00 91.19 174 TYR A C 1
ATOM 1413 O O . TYR A 1 174 ? 10.473 -2.218 8.053 1.00 91.19 174 TYR A O 1
ATOM 1421 N N . ASN A 1 175 ? 11.318 -3.158 9.913 1.00 82.44 175 ASN A N 1
ATOM 1422 C CA . ASN A 1 175 ? 12.716 -3.101 9.513 1.00 82.44 175 ASN A CA 1
ATOM 1423 C C . ASN A 1 175 ? 13.328 -4.510 9.487 1.00 82.44 175 ASN A C 1
ATOM 1425 O O . ASN A 1 175 ? 14.063 -4.902 10.396 1.00 82.44 175 ASN A O 1
ATOM 1429 N N . ASP A 1 176 ? 12.979 -5.280 8.454 1.00 84.25 176 ASP A N 1
ATOM 1430 C CA . ASP A 1 176 ? 13.638 -6.536 8.092 1.00 84.25 176 ASP A CA 1
ATOM 1431 C C . ASP A 1 176 ? 14.423 -6.327 6.776 1.00 84.25 176 ASP A C 1
ATOM 1433 O O . ASP A 1 176 ? 13.837 -5.932 5.760 1.00 84.25 176 ASP A O 1
ATOM 1437 N N . PRO A 1 177 ? 15.744 -6.594 6.742 1.00 78.62 177 PRO A N 1
ATOM 1438 C CA . PRO A 1 177 ? 16.554 -6.439 5.530 1.00 78.62 177 PRO A CA 1
ATOM 1439 C C . PRO A 1 177 ? 16.037 -7.233 4.317 1.00 78.62 177 PRO A C 1
ATOM 1441 O O . PRO A 1 177 ? 16.173 -6.806 3.168 1.00 78.62 177 PRO A O 1
ATOM 1444 N N . ASN A 1 178 ? 15.427 -8.393 4.556 1.00 83.88 178 ASN A N 1
ATOM 1445 C CA . ASN A 1 178 ? 14.907 -9.286 3.525 1.00 83.88 178 ASN A CA 1
ATOM 1446 C C . ASN A 1 178 ? 13.479 -8.936 3.101 1.00 83.88 178 ASN A C 1
ATOM 1448 O O . ASN A 1 178 ? 13.054 -9.336 2.008 1.00 83.88 178 ASN A O 1
ATOM 1452 N N . LYS A 1 179 ? 12.759 -8.177 3.931 1.00 88.38 179 LYS A N 1
ATOM 1453 C CA . LYS A 1 179 ? 11.372 -7.779 3.712 1.00 88.38 179 LYS A CA 1
ATOM 1454 C C . LYS A 1 179 ? 11.139 -6.378 4.282 1.00 88.38 179 LYS A C 1
ATOM 1456 O O . LYS A 1 179 ? 10.911 -6.204 5.465 1.00 88.38 179 LYS A O 1
ATOM 1461 N N . ARG A 1 180 ? 11.130 -5.365 3.421 1.00 90.62 180 ARG A N 1
ATOM 1462 C CA . ARG A 1 180 ? 10.696 -4.006 3.780 1.00 90.62 180 ARG A CA 1
ATOM 1463 C C . ARG A 1 180 ? 9.411 -3.638 3.054 1.00 90.62 180 ARG A C 1
ATOM 1465 O O . ARG A 1 180 ? 9.087 -4.241 2.026 1.00 90.62 180 ARG A O 1
ATOM 1472 N N . TYR A 1 181 ? 8.703 -2.647 3.574 1.00 93.56 181 TYR A N 1
ATOM 1473 C CA . TYR A 1 181 ? 7.520 -2.104 2.913 1.00 93.56 181 TYR A CA 1
ATOM 1474 C C . TYR A 1 181 ? 7.827 -0.744 2.294 1.00 93.56 181 TYR A C 1
ATOM 1476 O O . TYR A 1 181 ? 7.695 -0.594 1.079 1.00 93.56 181 TYR A O 1
ATOM 1484 N N . ILE A 1 182 ? 8.262 0.217 3.107 1.00 92.81 182 ILE A N 1
ATOM 1485 C CA . ILE A 1 182 ? 8.272 1.629 2.732 1.00 92.81 182 ILE A CA 1
ATOM 1486 C C . ILE A 1 182 ? 9.702 2.181 2.764 1.00 92.81 182 ILE A C 1
ATOM 1488 O O . ILE A 1 182 ? 10.365 2.141 3.801 1.00 92.81 182 ILE A O 1
ATOM 1492 N N . ASP A 1 183 ? 10.161 2.716 1.630 1.00 92.44 183 ASP A N 1
ATOM 1493 C CA . ASP A 1 183 ? 11.380 3.527 1.552 1.00 92.44 183 ASP A CA 1
ATOM 1494 C C . ASP A 1 183 ? 11.059 4.939 2.092 1.00 92.44 183 ASP A C 1
ATOM 1496 O O . ASP A 1 183 ? 10.079 5.552 1.671 1.00 92.44 183 ASP A O 1
ATOM 1500 N N . GLN A 1 184 ? 11.844 5.436 3.056 1.00 92.75 184 GLN A N 1
ATOM 1501 C CA . GLN A 1 184 ? 11.524 6.657 3.831 1.00 92.75 184 GLN A CA 1
ATOM 1502 C C . GLN A 1 184 ? 12.400 7.869 3.477 1.00 92.75 184 GLN A C 1
ATOM 1504 O O . GLN A 1 184 ? 12.137 8.995 3.912 1.00 92.75 184 GLN A O 1
ATOM 1509 N N . THR A 1 185 ? 13.475 7.639 2.722 1.00 93.88 185 THR A N 1
ATOM 1510 C CA . THR A 1 185 ? 14.424 8.679 2.318 1.00 93.88 185 THR A CA 1
ATOM 1511 C C . THR A 1 185 ? 14.644 8.680 0.815 1.00 93.88 185 THR A C 1
ATOM 1513 O O . THR A 1 185 ? 14.525 7.642 0.151 1.00 93.88 185 THR A O 1
ATOM 1516 N N . PHE A 1 186 ? 15.064 9.829 0.286 1.00 92.38 186 PHE A N 1
ATOM 1517 C CA . PHE A 1 186 ? 15.359 9.964 -1.139 1.00 92.38 186 PHE A CA 1
ATOM 1518 C C . PHE A 1 186 ? 16.441 8.975 -1.583 1.00 92.38 186 PHE A C 1
ATOM 1520 O O . PHE A 1 186 ? 16.338 8.371 -2.645 1.00 92.38 186 PHE A O 1
ATOM 1527 N N . LEU A 1 187 ? 17.453 8.739 -0.741 1.00 94.12 187 LEU A N 1
ATOM 1528 C CA . LEU A 1 187 ? 18.526 7.793 -1.041 1.00 94.12 187 LEU A CA 1
ATOM 1529 C C . LEU A 1 187 ? 18.000 6.357 -1.181 1.00 94.12 187 LEU A C 1
ATOM 1531 O O . LEU A 1 187 ? 18.347 5.669 -2.141 1.00 94.12 187 LEU A O 1
ATOM 1535 N N . THR A 1 188 ? 17.141 5.916 -0.255 1.00 93.12 188 THR A N 1
ATOM 1536 C CA . THR A 1 188 ? 16.536 4.574 -0.311 1.00 93.12 188 THR A CA 1
ATOM 1537 C C . THR A 1 188 ? 15.620 4.416 -1.519 1.00 93.12 188 THR A C 1
ATOM 1539 O O . THR A 1 188 ? 15.685 3.397 -2.205 1.00 93.12 188 THR A O 1
ATOM 1542 N N . TYR A 1 189 ? 14.844 5.454 -1.839 1.00 92.25 189 TYR A N 1
ATOM 1543 C CA . TYR A 1 189 ? 13.996 5.470 -3.023 1.00 92.25 189 TYR A CA 1
ATOM 1544 C C . TYR A 1 189 ? 14.821 5.398 -4.310 1.00 92.25 189 TYR A C 1
ATOM 1546 O O . TYR A 1 189 ? 14.607 4.527 -5.148 1.00 92.25 189 TYR A O 1
ATOM 1554 N N . ARG A 1 190 ? 15.849 6.243 -4.430 1.00 92.75 190 ARG A N 1
ATOM 1555 C CA . ARG A 1 190 ? 16.751 6.273 -5.585 1.00 92.75 190 ARG A CA 1
ATOM 1556 C C . ARG A 1 190 ? 17.435 4.921 -5.804 1.00 92.75 190 ARG A C 1
ATOM 1558 O O . ARG A 1 190 ? 17.539 4.464 -6.941 1.00 92.75 190 ARG A O 1
ATOM 1565 N N . ALA A 1 191 ? 17.878 4.263 -4.730 1.00 93.50 191 ALA A N 1
ATOM 1566 C CA . ALA A 1 191 ? 18.438 2.912 -4.797 1.00 93.50 191 ALA A CA 1
ATOM 1567 C C . ALA A 1 191 ? 17.406 1.879 -5.289 1.00 93.50 191 ALA A C 1
ATOM 1569 O O . ALA A 1 191 ? 17.743 0.980 -6.063 1.00 93.50 191 ALA A O 1
ATOM 1570 N N . SER A 1 192 ? 16.142 2.032 -4.888 1.00 93.56 192 SER A N 1
ATOM 1571 C CA . SER A 1 192 ? 15.016 1.224 -5.365 1.00 93.56 192 SER A CA 1
ATOM 1572 C C . SER A 1 192 ? 14.788 1.393 -6.872 1.00 93.56 192 SER A C 1
ATOM 1574 O O . SER A 1 192 ? 14.682 0.394 -7.583 1.00 93.56 192 SER A O 1
ATOM 1576 N N . CYS A 1 193 ? 14.813 2.630 -7.382 1.00 94.12 193 CYS A N 1
ATOM 1577 C CA . CYS A 1 193 ? 14.671 2.916 -8.815 1.00 94.12 193 CYS A CA 1
ATOM 1578 C C . CYS A 1 193 ? 15.847 2.361 -9.633 1.00 94.12 193 CYS A C 1
ATOM 1580 O O . CYS A 1 193 ? 15.636 1.762 -10.686 1.00 94.12 193 CYS A O 1
ATOM 1582 N N . MET A 1 194 ? 17.084 2.473 -9.128 1.00 93.31 194 MET A N 1
ATOM 1583 C CA . MET A 1 194 ? 18.255 1.846 -9.760 1.00 93.31 194 MET A CA 1
ATOM 1584 C C . MET A 1 194 ? 18.118 0.318 -9.819 1.00 93.31 194 MET A C 1
ATOM 1586 O O . MET A 1 194 ? 18.309 -0.279 -10.876 1.00 93.31 194 MET A O 1
ATOM 1590 N N . THR A 1 195 ? 17.701 -0.305 -8.711 1.00 94.75 195 THR A N 1
ATOM 1591 C CA . THR A 1 195 ? 17.456 -1.756 -8.645 1.00 94.75 195 THR A CA 1
ATOM 1592 C C . THR A 1 195 ? 16.397 -2.185 -9.658 1.00 94.75 195 THR A C 1
ATOM 1594 O O . THR A 1 195 ? 16.576 -3.180 -10.361 1.00 94.75 195 THR A O 1
ATOM 1597 N N . PHE A 1 196 ? 15.295 -1.438 -9.759 1.00 95.12 196 PHE A N 1
ATOM 1598 C CA . PHE A 1 196 ? 14.262 -1.712 -10.751 1.00 95.12 196 PHE A CA 1
ATOM 1599 C C . PHE A 1 196 ? 14.801 -1.589 -12.180 1.00 95.12 196 PHE A C 1
ATOM 1601 O O . PHE A 1 196 ? 14.578 -2.493 -12.984 1.00 95.12 196 PHE A O 1
ATOM 1608 N N . GLY A 1 197 ? 15.570 -0.539 -12.479 1.00 92.81 197 GLY A N 1
ATOM 1609 C CA . GLY A 1 197 ? 16.222 -0.365 -13.776 1.00 92.81 197 GLY A CA 1
ATOM 1610 C C . GLY A 1 197 ? 17.114 -1.555 -14.147 1.00 92.81 197 GLY A C 1
ATOM 1611 O O . GLY A 1 197 ? 17.021 -2.075 -15.260 1.00 92.81 197 GLY A O 1
ATOM 1612 N N . ASP A 1 198 ? 17.937 -2.051 -13.222 1.00 92.50 198 ASP A N 1
ATOM 1613 C CA . ASP A 1 198 ? 18.778 -3.235 -13.449 1.00 92.50 198 ASP A CA 1
ATOM 1614 C C . ASP A 1 198 ? 17.949 -4.494 -13.733 1.00 92.50 198 ASP A C 1
ATOM 1616 O O . ASP A 1 198 ? 18.248 -5.248 -14.666 1.00 92.50 198 ASP A O 1
ATOM 1620 N N . LEU A 1 199 ? 16.868 -4.701 -12.975 1.00 94.56 199 LEU A N 1
ATOM 1621 C CA . LEU A 1 199 ? 15.939 -5.809 -13.192 1.00 94.56 199 LEU A CA 1
ATOM 1622 C C . LEU A 1 199 ? 15.236 -5.705 -14.550 1.00 94.56 199 LEU A C 1
ATOM 1624 O O . LEU A 1 199 ? 15.215 -6.687 -15.290 1.00 94.56 199 LEU A O 1
ATOM 1628 N N . ALA A 1 200 ? 14.713 -4.533 -14.908 1.00 92.25 200 ALA A N 1
ATOM 1629 C CA . ALA A 1 200 ? 14.056 -4.283 -16.190 1.00 92.25 200 ALA A CA 1
ATOM 1630 C C . ALA A 1 200 ? 15.003 -4.570 -17.357 1.00 92.25 200 ALA A C 1
ATOM 1632 O O . ALA A 1 200 ? 14.644 -5.248 -18.315 1.00 92.25 200 ALA A O 1
ATOM 1633 N N . ASN A 1 201 ? 16.259 -4.148 -17.242 1.00 87.50 201 ASN A N 1
ATOM 1634 C CA . ASN A 1 201 ? 17.268 -4.397 -18.265 1.00 87.50 201 ASN A CA 1
ATOM 1635 C C . ASN A 1 201 ? 17.621 -5.879 -18.424 1.00 87.50 201 ASN A C 1
ATOM 1637 O O . ASN A 1 201 ? 17.935 -6.321 -19.531 1.00 87.50 201 ASN A O 1
ATOM 1641 N N . LYS A 1 202 ? 17.581 -6.642 -17.331 1.00 90.12 202 LYS A N 1
ATOM 1642 C CA . LYS A 1 202 ? 17.862 -8.078 -17.338 1.00 90.12 202 LYS A CA 1
ATOM 1643 C C . LYS A 1 202 ? 16.674 -8.903 -17.838 1.00 90.12 202 LYS A C 1
ATOM 1645 O O . LYS A 1 202 ? 16.874 -9.874 -18.566 1.00 90.12 202 LYS A O 1
ATOM 1650 N N . CYS A 1 203 ? 15.461 -8.535 -17.438 1.00 89.06 203 CYS A N 1
ATOM 1651 C CA . CYS A 1 203 ? 14.248 -9.314 -17.677 1.00 89.06 203 CYS A CA 1
ATOM 1652 C C . CYS A 1 203 ? 13.534 -8.910 -18.979 1.00 89.06 203 CYS A C 1
ATOM 1654 O O . CYS A 1 203 ? 13.105 -9.781 -19.734 1.00 89.06 203 CYS A O 1
ATOM 1656 N N . CYS A 1 204 ? 13.479 -7.617 -19.302 1.00 85.75 204 CYS A N 1
ATOM 1657 C CA . CYS A 1 204 ? 12.713 -7.077 -20.427 1.00 85.75 204 CYS A CA 1
ATOM 1658 C C . CYS A 1 204 ? 13.637 -6.789 -21.626 1.00 85.75 204 CYS A C 1
ATOM 1660 O O . CYS A 1 204 ? 14.048 -5.653 -21.884 1.00 85.75 204 CYS A O 1
ATOM 1662 N N . ARG A 1 205 ? 13.992 -7.825 -22.401 1.00 81.62 205 ARG A N 1
ATOM 1663 C CA . ARG A 1 205 ? 14.880 -7.666 -23.575 1.00 81.62 205 ARG A CA 1
ATOM 1664 C C . ARG A 1 205 ? 14.323 -6.628 -24.554 1.00 81.62 205 ARG A C 1
ATOM 1666 O O . ARG A 1 205 ? 13.164 -6.708 -24.952 1.00 81.62 205 ARG A O 1
ATOM 1673 N N . GLY A 1 206 ? 15.157 -5.689 -24.997 1.00 78.00 206 GLY A N 1
ATOM 1674 C CA . GLY A 1 206 ? 14.783 -4.675 -25.991 1.00 78.00 206 GLY A CA 1
ATOM 1675 C C . GLY A 1 206 ? 14.097 -3.426 -25.428 1.00 78.00 206 GLY A C 1
ATOM 1676 O O . GLY A 1 206 ? 13.947 -2.466 -26.178 1.00 78.00 206 GLY A O 1
ATOM 1677 N N . ILE A 1 207 ? 13.771 -3.375 -24.128 1.00 80.19 207 ILE A N 1
ATOM 1678 C CA . ILE A 1 207 ? 13.146 -2.185 -23.530 1.00 80.19 207 ILE A CA 1
ATOM 1679 C C . ILE A 1 207 ? 14.030 -0.936 -23.652 1.00 80.19 207 ILE A C 1
ATOM 1681 O O . ILE A 1 207 ? 13.537 0.148 -23.931 1.00 80.19 207 ILE A O 1
ATOM 1685 N N . ARG A 1 208 ? 15.359 -1.097 -23.573 1.00 76.44 208 ARG A N 1
ATOM 1686 C CA . ARG A 1 208 ? 16.316 0.005 -23.761 1.00 76.44 208 ARG A CA 1
ATOM 1687 C C . ARG A 1 208 ? 16.188 0.686 -25.121 1.00 76.44 208 ARG A C 1
ATOM 1689 O O . ARG A 1 208 ? 16.365 1.893 -25.189 1.00 76.44 208 ARG A O 1
ATOM 1696 N N . LYS A 1 209 ? 15.892 -0.068 -26.188 1.00 78.69 209 LYS A N 1
ATOM 1697 C CA . LYS A 1 209 ? 15.689 0.513 -27.525 1.00 78.69 209 LYS A CA 1
ATOM 1698 C C . LYS A 1 209 ? 14.417 1.361 -27.554 1.00 78.69 209 LYS A C 1
ATOM 1700 O O . LYS A 1 209 ? 14.445 2.461 -28.082 1.00 78.69 209 LYS A O 1
ATOM 1705 N N . LEU A 1 210 ? 13.352 0.857 -26.931 1.00 76.44 210 LEU A N 1
ATOM 1706 C CA . LEU A 1 210 ? 12.061 1.537 -26.832 1.00 76.44 210 LEU A CA 1
ATOM 1707 C C . LEU A 1 210 ? 12.145 2.819 -25.985 1.00 76.44 210 LEU A C 1
ATOM 1709 O O . LEU A 1 210 ? 11.553 3.832 -26.342 1.00 76.44 210 LEU A O 1
ATOM 1713 N N . ILE A 1 211 ? 12.919 2.810 -24.897 1.00 77.19 211 ILE A N 1
ATOM 1714 C CA . ILE A 1 211 ? 13.131 4.013 -24.077 1.00 77.19 211 ILE A CA 1
ATOM 1715 C C . ILE A 1 211 ? 14.078 4.996 -24.777 1.00 77.19 211 ILE A C 1
ATOM 1717 O O . ILE A 1 211 ? 13.845 6.195 -24.753 1.00 77.19 211 ILE A O 1
ATOM 1721 N N . ALA A 1 212 ? 15.123 4.526 -25.464 1.00 73.75 212 ALA A N 1
ATOM 1722 C CA . ALA A 1 212 ? 16.022 5.422 -26.196 1.00 73.75 212 ALA A CA 1
ATOM 1723 C C . ALA A 1 212 ? 15.292 6.246 -27.274 1.00 73.75 212 ALA A C 1
ATOM 1725 O O . ALA A 1 212 ? 15.690 7.376 -27.547 1.00 73.75 212 ALA A O 1
ATOM 1726 N N . SER A 1 213 ? 14.204 5.719 -27.850 1.00 71.94 213 SER A N 1
ATOM 1727 C CA . SER A 1 213 ? 13.347 6.473 -28.771 1.00 71.94 213 SER A CA 1
ATOM 1728 C C . SER A 1 213 ? 12.447 7.522 -28.105 1.00 71.94 213 SER A C 1
ATOM 1730 O O . SER A 1 213 ? 11.886 8.343 -28.821 1.00 71.94 213 SER A O 1
ATOM 1732 N N . SER A 1 214 ? 12.294 7.537 -26.774 1.00 68.38 214 SER A N 1
ATOM 1733 C CA . SER A 1 214 ? 11.415 8.490 -26.073 1.00 68.38 214 SER A CA 1
ATOM 1734 C C . SER A 1 214 ? 12.097 9.801 -25.656 1.00 68.38 214 SER A C 1
ATOM 1736 O O . SER A 1 214 ? 11.445 10.646 -25.050 1.00 68.38 214 SER A O 1
ATOM 1738 N N . HIS A 1 215 ? 13.389 9.991 -25.958 1.00 69.75 215 HIS A N 1
ATOM 1739 C CA . HIS A 1 215 ? 14.216 11.143 -25.545 1.00 69.75 215 HIS A CA 1
ATOM 1740 C C . HIS A 1 215 ? 14.332 11.385 -24.024 1.00 69.75 215 HIS A C 1
ATOM 1742 O O . HIS A 1 215 ? 14.982 12.344 -23.613 1.00 69.75 215 HIS A O 1
ATOM 1748 N N . GLN A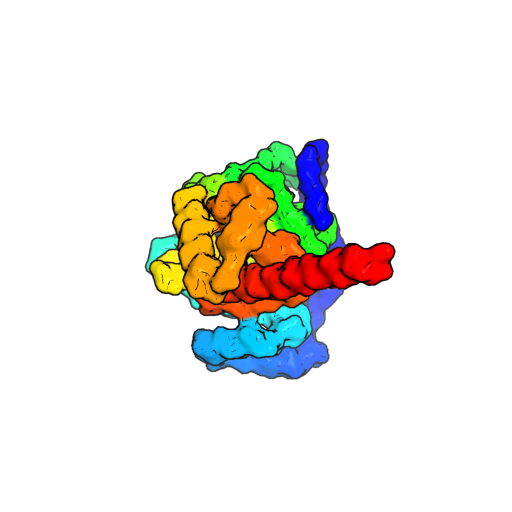 1 216 ? 13.762 10.520 -23.183 1.00 74.50 216 GLN A N 1
ATOM 1749 C CA . GLN A 1 216 ? 13.873 10.610 -21.728 1.00 74.50 216 GLN A CA 1
ATOM 1750 C C . GLN A 1 216 ? 15.167 9.968 -21.227 1.00 74.50 216 GLN A C 1
ATOM 1752 O O . GLN A 1 216 ? 15.662 8.985 -21.790 1.00 74.50 216 GLN A O 1
ATOM 1757 N N . ASN A 1 217 ? 15.704 10.486 -20.120 1.00 80.50 217 ASN A N 1
ATOM 1758 C CA . ASN A 1 217 ? 16.780 9.794 -19.427 1.00 80.50 217 ASN A CA 1
ATOM 1759 C C . ASN A 1 217 ? 16.252 8.457 -18.871 1.00 80.50 217 ASN A C 1
ATOM 1761 O O . ASN A 1 217 ? 15.170 8.401 -18.292 1.00 80.50 217 ASN A O 1
ATOM 1765 N N . LEU A 1 218 ? 17.029 7.375 -18.995 1.00 78.06 218 LEU A N 1
ATOM 1766 C CA . LEU A 1 218 ? 16.653 6.054 -18.470 1.00 78.06 218 LEU A CA 1
ATOM 1767 C C . LEU A 1 218 ? 16.297 6.088 -16.977 1.00 78.06 218 LEU A C 1
ATOM 1769 O O . LEU A 1 218 ? 15.399 5.371 -16.552 1.00 78.06 218 LEU A O 1
ATOM 1773 N N . PHE A 1 219 ? 17.005 6.892 -16.180 1.00 79.38 219 PHE A N 1
ATOM 1774 C CA . PHE A 1 219 ? 16.720 7.010 -14.754 1.00 79.38 219 PHE A CA 1
ATOM 1775 C C . PHE A 1 219 ? 15.372 7.691 -14.494 1.00 79.38 219 PHE A C 1
ATOM 1777 O O . PHE A 1 219 ? 14.624 7.203 -13.655 1.00 79.38 219 PHE A O 1
ATOM 1784 N N . GLU A 1 220 ? 15.054 8.761 -15.225 1.00 82.81 220 GLU A N 1
ATOM 1785 C CA . GLU A 1 220 ? 13.759 9.454 -15.135 1.00 82.81 220 GLU A CA 1
ATOM 1786 C C . GLU A 1 220 ? 12.619 8.542 -15.587 1.00 82.81 220 GLU A C 1
ATOM 1788 O O . GLU A 1 220 ? 11.588 8.469 -14.938 1.00 82.81 220 GLU A O 1
ATOM 1793 N N . PHE A 1 221 ? 12.822 7.751 -16.643 1.00 84.69 221 PHE A N 1
ATOM 1794 C CA . PHE A 1 221 ? 11.811 6.783 -17.064 1.00 84.69 221 PHE A CA 1
ATOM 1795 C C . PHE A 1 221 ? 11.493 5.772 -15.953 1.00 84.69 221 PHE A C 1
ATOM 1797 O O . PHE A 1 221 ? 10.338 5.432 -15.720 1.00 84.69 221 PHE A O 1
ATOM 1804 N N . TYR A 1 222 ? 12.517 5.271 -15.258 1.00 87.50 222 TYR A N 1
ATOM 1805 C CA . TYR A 1 222 ? 12.332 4.288 -14.194 1.00 87.50 222 TYR A CA 1
ATOM 1806 C C . TYR A 1 222 ? 12.020 4.899 -12.830 1.00 87.50 222 TYR A C 1
ATOM 1808 O O . TYR A 1 222 ? 11.730 4.127 -11.919 1.00 87.50 222 TYR A O 1
ATOM 1816 N N . SER A 1 223 ? 12.097 6.220 -12.638 1.00 87.25 223 SER A N 1
ATOM 1817 C CA . SER A 1 223 ? 11.878 6.808 -11.315 1.00 87.25 223 SER A CA 1
ATOM 1818 C C . SER A 1 223 ? 10.452 6.580 -10.842 1.00 87.25 223 SER A C 1
ATOM 1820 O O . SER A 1 223 ? 10.271 6.292 -9.668 1.00 87.25 223 SER A O 1
ATOM 1822 N N . ASP A 1 224 ? 9.481 6.554 -11.752 1.00 86.81 224 ASP A N 1
ATOM 1823 C CA . ASP A 1 224 ? 8.054 6.527 -11.409 1.00 86.81 224 ASP A CA 1
ATOM 1824 C C . ASP A 1 224 ? 7.468 5.110 -11.352 1.00 86.81 224 ASP A C 1
ATOM 1826 O O . ASP A 1 224 ? 6.258 4.923 -11.238 1.00 86.81 224 ASP A O 1
ATOM 1830 N N . TRP A 1 225 ? 8.321 4.082 -11.390 1.00 92.44 225 TRP A N 1
ATOM 1831 C CA . TRP A 1 225 ? 7.914 2.676 -11.503 1.00 92.44 225 TRP A CA 1
ATOM 1832 C C . TRP A 1 225 ? 6.885 2.227 -10.455 1.00 92.44 225 TRP A C 1
ATOM 1834 O O . TRP A 1 225 ? 6.052 1.355 -10.712 1.00 92.44 225 TRP A O 1
ATOM 1844 N N . ILE A 1 226 ? 6.950 2.806 -9.253 1.00 91.06 226 ILE A N 1
ATOM 1845 C CA . ILE A 1 226 ? 6.044 2.493 -8.146 1.00 91.06 226 ILE A CA 1
ATOM 1846 C C . ILE A 1 226 ? 4.680 3.175 -8.316 1.00 91.06 226 ILE A C 1
ATOM 1848 O O . ILE A 1 226 ? 3.656 2.627 -7.898 1.00 91.06 226 ILE A O 1
ATOM 1852 N N . MET A 1 227 ? 4.657 4.338 -8.974 1.00 89.25 227 MET A N 1
ATOM 1853 C CA . MET A 1 227 ? 3.448 5.104 -9.271 1.00 89.25 227 MET A CA 1
ATOM 1854 C C . MET A 1 227 ? 2.629 4.435 -10.372 1.00 89.25 227 MET A C 1
ATOM 1856 O O . MET A 1 227 ? 1.406 4.401 -10.259 1.00 89.25 227 MET A O 1
ATOM 1860 N N . TRP A 1 228 ? 3.270 3.729 -11.310 1.00 92.75 228 TRP A N 1
ATOM 1861 C CA . TRP A 1 228 ? 2.560 2.889 -12.286 1.00 92.75 228 TRP A CA 1
ATOM 1862 C C . TRP A 1 228 ? 1.624 1.878 -11.623 1.00 92.75 228 TRP A C 1
ATOM 1864 O O . TRP A 1 228 ? 0.601 1.502 -12.185 1.00 92.75 228 TRP A O 1
ATOM 1874 N N . ILE A 1 229 ? 1.981 1.415 -10.423 1.00 94.44 229 ILE A N 1
ATOM 1875 C CA . ILE A 1 229 ? 1.202 0.435 -9.670 1.00 94.44 229 ILE A CA 1
ATOM 1876 C C . ILE A 1 229 ? 0.115 1.125 -8.858 1.00 94.44 229 ILE A C 1
ATOM 1878 O O . ILE A 1 229 ? -1.035 0.700 -8.881 1.00 94.44 229 ILE A O 1
ATOM 1882 N N . PHE A 1 230 ? 0.481 2.136 -8.075 1.00 91.50 230 PHE A N 1
ATOM 1883 C CA . PHE A 1 230 ? -0.427 2.670 -7.070 1.00 91.50 230 PHE A CA 1
ATOM 1884 C C . PHE A 1 230 ? -1.161 3.933 -7.523 1.00 91.50 230 PHE A C 1
ATOM 1886 O O . PHE A 1 230 ? -2.301 4.120 -7.121 1.00 91.50 230 PHE A O 1
ATOM 1893 N N . ALA A 1 231 ? -0.599 4.771 -8.384 1.00 86.81 231 ALA A N 1
ATOM 1894 C CA . ALA A 1 231 ? -1.320 5.919 -8.932 1.00 86.81 231 ALA A CA 1
ATOM 1895 C C . ALA A 1 231 ? -2.141 5.550 -10.178 1.00 86.81 231 ALA A C 1
ATOM 1897 O O . ALA A 1 231 ? -3.295 5.970 -10.287 1.00 86.81 231 ALA A O 1
ATOM 1898 N N . ASP A 1 232 ? -1.575 4.730 -11.071 1.00 89.12 232 ASP A N 1
ATOM 1899 C CA . ASP A 1 232 ? -2.119 4.572 -12.427 1.00 89.12 232 ASP A CA 1
ATOM 1900 C C . ASP A 1 232 ? -3.001 3.333 -12.625 1.00 89.12 232 ASP A C 1
ATOM 1902 O O . ASP A 1 232 ? -3.920 3.353 -13.451 1.00 89.12 232 ASP A O 1
ATOM 1906 N N . LEU A 1 233 ? -2.771 2.243 -11.880 1.00 92.94 233 LEU A N 1
ATOM 1907 C CA . LEU A 1 233 ? -3.626 1.063 -12.021 1.00 92.94 233 LEU A CA 1
ATOM 1908 C C . LEU A 1 233 ? -5.052 1.337 -11.525 1.00 92.94 233 LEU A C 1
ATOM 1910 O O . LEU A 1 233 ? -5.248 1.948 -10.469 1.00 92.94 233 LEU A O 1
ATOM 1914 N N . PRO A 1 234 ? -6.073 0.770 -12.201 1.00 94.12 234 PRO A N 1
ATOM 1915 C CA . PRO A 1 234 ? -7.426 0.771 -11.668 1.00 94.12 234 PRO A CA 1
ATOM 1916 C C . PRO A 1 234 ? -7.470 0.149 -10.268 1.00 94.12 234 PRO A C 1
ATOM 1918 O O . PRO A 1 234 ? -6.768 -0.825 -9.982 1.00 94.12 234 PRO A O 1
ATOM 1921 N N . PHE A 1 235 ? -8.353 0.674 -9.413 1.00 94.38 235 PHE A N 1
ATOM 1922 C CA . PHE A 1 235 ? -8.469 0.289 -8.000 1.00 94.38 235 PHE A CA 1
ATOM 1923 C C . PHE A 1 235 ? -8.512 -1.231 -7.777 1.00 94.38 235 PHE A C 1
ATOM 1925 O O . PHE A 1 235 ? -7.846 -1.747 -6.881 1.00 94.38 235 PHE A O 1
ATOM 1932 N N . THR A 1 236 ? -9.242 -1.965 -8.621 1.00 95.56 236 THR A N 1
ATOM 1933 C CA . THR A 1 236 ? -9.366 -3.429 -8.540 1.00 95.56 236 THR A CA 1
ATOM 1934 C C . THR A 1 236 ? -8.037 -4.159 -8.711 1.00 95.56 236 THR A C 1
ATOM 1936 O O . THR A 1 236 ? -7.852 -5.214 -8.114 1.00 95.56 236 THR A O 1
ATOM 1939 N N . TYR A 1 237 ? -7.102 -3.617 -9.492 1.00 96.62 237 TYR A N 1
ATOM 1940 C CA . TYR A 1 237 ? -5.763 -4.183 -9.641 1.00 96.62 237 TYR A CA 1
ATOM 1941 C C . TYR A 1 237 ? -4.846 -3.727 -8.508 1.00 96.62 237 TYR A C 1
ATOM 1943 O O . TYR A 1 237 ? -4.197 -4.567 -7.887 1.00 96.62 237 TYR A O 1
ATOM 1951 N N . ALA A 1 238 ? -4.852 -2.432 -8.174 1.00 96.62 238 ALA A N 1
ATOM 1952 C CA . ALA A 1 238 ? -4.037 -1.886 -7.087 1.00 96.62 238 ALA A CA 1
ATOM 1953 C C . ALA A 1 238 ? -4.314 -2.595 -5.748 1.00 96.62 238 ALA A C 1
ATOM 1955 O O . ALA A 1 238 ? -3.381 -2.964 -5.034 1.00 96.62 238 ALA A O 1
ATOM 1956 N N . ILE A 1 239 ? -5.584 -2.889 -5.437 1.00 97.12 239 ILE A N 1
ATOM 1957 C CA . ILE A 1 239 ? -5.937 -3.585 -4.195 1.00 97.12 239 ILE A CA 1
ATOM 1958 C C . ILE A 1 239 ? -5.498 -5.054 -4.183 1.00 97.12 239 ILE A C 1
ATOM 1960 O O . ILE A 1 239 ? -5.102 -5.581 -3.146 1.00 97.12 239 ILE A O 1
ATOM 1964 N N . ARG A 1 240 ? -5.494 -5.721 -5.344 1.00 97.94 240 ARG A N 1
ATOM 1965 C CA . ARG A 1 240 ? -4.963 -7.086 -5.471 1.00 97.94 240 ARG A CA 1
ATOM 1966 C C . ARG A 1 240 ? -3.448 -7.114 -5.311 1.00 97.94 240 ARG A C 1
ATOM 1968 O O . ARG A 1 240 ? -2.926 -8.056 -4.722 1.00 97.94 240 ARG A O 1
ATOM 1975 N N . VAL A 1 241 ? -2.747 -6.076 -5.772 1.00 98.31 241 VAL A N 1
ATOM 1976 C CA . VAL A 1 241 ? -1.318 -5.905 -5.481 1.00 98.31 241 VAL A CA 1
ATOM 1977 C C . VAL A 1 241 ? -1.103 -5.674 -3.985 1.00 98.31 241 VAL A C 1
ATOM 1979 O O . VAL A 1 241 ? -0.215 -6.306 -3.412 1.00 98.31 241 VAL A O 1
ATOM 1982 N N . LEU A 1 242 ? -1.940 -4.854 -3.333 1.00 98.31 242 LEU A N 1
ATOM 1983 C CA . LEU A 1 242 ? -1.870 -4.623 -1.887 1.00 98.31 242 LEU A CA 1
ATOM 1984 C C . LEU A 1 242 ? -2.052 -5.921 -1.083 1.00 98.31 242 LEU A C 1
ATOM 1986 O O . LEU A 1 242 ? -1.265 -6.175 -0.171 1.00 98.31 242 LEU A O 1
ATOM 1990 N N . ASP A 1 243 ? -3.008 -6.778 -1.467 1.00 98.44 243 ASP A N 1
ATOM 1991 C CA . ASP A 1 243 ? -3.256 -8.077 -0.819 1.00 98.44 243 ASP A CA 1
ATOM 1992 C C . ASP A 1 243 ? -1.969 -8.919 -0.702 1.00 98.44 243 ASP A C 1
ATOM 1994 O O . ASP A 1 243 ? -1.699 -9.515 0.341 1.00 98.44 243 ASP A O 1
ATOM 1998 N N . VAL A 1 244 ? -1.155 -8.954 -1.762 1.00 98.38 244 VAL A N 1
ATOM 1999 C CA . VAL A 1 244 ? 0.107 -9.711 -1.786 1.00 98.38 244 VAL A CA 1
ATOM 2000 C C . VAL A 1 244 ? 1.251 -8.914 -1.150 1.00 98.38 244 VAL A C 1
ATOM 2002 O O . VAL A 1 244 ? 2.085 -9.478 -0.435 1.00 98.38 244 VAL A O 1
ATOM 2005 N N . TYR A 1 245 ? 1.296 -7.600 -1.374 1.00 98.06 245 TYR A N 1
ATOM 2006 C CA . TYR A 1 245 ? 2.326 -6.716 -0.831 1.00 98.06 245 TYR A CA 1
ATOM 2007 C C . TYR A 1 245 ? 2.371 -6.758 0.697 1.00 98.06 245 TYR A C 1
ATOM 2009 O O . TYR A 1 245 ? 3.466 -6.877 1.238 1.00 98.06 245 TYR A O 1
ATOM 2017 N N . LEU A 1 246 ? 1.227 -6.774 1.393 1.00 97.31 246 LEU A N 1
ATOM 2018 C CA . LEU A 1 246 ? 1.173 -6.867 2.863 1.00 97.31 246 LEU A CA 1
ATOM 2019 C C . LEU A 1 246 ? 1.827 -8.144 3.424 1.00 97.31 246 LEU A C 1
ATOM 2021 O O . LEU A 1 246 ? 2.237 -8.180 4.582 1.00 97.31 246 LEU A O 1
ATOM 2025 N N . LEU A 1 247 ? 1.969 -9.196 2.614 1.00 96.31 247 LEU A N 1
ATOM 2026 C CA . LEU A 1 247 ? 2.582 -10.460 3.026 1.00 96.31 247 LEU A CA 1
ATOM 2027 C C . LEU A 1 247 ? 4.002 -10.650 2.494 1.00 96.31 247 LEU A C 1
ATOM 2029 O O . LEU A 1 247 ? 4.799 -11.323 3.143 1.00 96.31 247 LEU A O 1
ATOM 2033 N N . GLU A 1 248 ? 4.358 -10.058 1.357 1.00 95.75 248 GLU A N 1
ATOM 2034 C CA . GLU A 1 248 ? 5.658 -10.282 0.705 1.00 95.75 248 GLU A CA 1
ATOM 2035 C C . GLU A 1 248 ? 6.596 -9.072 0.711 1.00 95.75 248 GLU A C 1
ATOM 2037 O O . GLU A 1 248 ? 7.801 -9.237 0.511 1.00 95.75 248 GLU A O 1
ATOM 2042 N N . GLY A 1 249 ? 6.073 -7.873 0.958 1.00 95.25 249 GLY A N 1
ATOM 2043 C CA . GLY A 1 249 ? 6.819 -6.620 0.914 1.00 95.25 249 GLY A CA 1
ATOM 2044 C C . GLY A 1 249 ? 7.221 -6.183 -0.499 1.00 95.25 249 GLY A C 1
ATOM 2045 O O . GLY A 1 249 ? 6.686 -6.637 -1.515 1.00 95.25 249 GLY A O 1
ATOM 2046 N N . TYR A 1 250 ? 8.204 -5.283 -0.556 1.00 94.00 250 TYR A N 1
ATOM 2047 C CA . TYR A 1 250 ? 8.607 -4.527 -1.750 1.00 94.00 250 TYR A CA 1
ATOM 2048 C C . TYR A 1 250 ? 8.919 -5.363 -3.005 1.00 94.00 250 TYR A C 1
ATOM 2050 O O . TYR A 1 250 ? 8.689 -4.899 -4.119 1.00 94.00 250 TYR A O 1
ATOM 2058 N N . LYS A 1 251 ? 9.406 -6.606 -2.868 1.00 95.19 251 LYS A N 1
ATOM 2059 C CA . LYS A 1 251 ? 9.783 -7.446 -4.024 1.00 95.19 251 LYS A CA 1
ATOM 2060 C C . LYS A 1 251 ? 8.607 -7.753 -4.949 1.00 95.19 251 LYS A C 1
ATOM 2062 O O . LYS A 1 251 ? 8.816 -7.945 -6.145 1.00 95.19 251 LYS A O 1
ATOM 2067 N N . VAL A 1 252 ? 7.384 -7.816 -4.417 1.00 96.81 252 VAL A N 1
ATOM 2068 C CA . VAL A 1 252 ? 6.179 -7.980 -5.244 1.00 96.81 252 VAL A CA 1
ATOM 2069 C C . VAL A 1 252 ? 5.979 -6.790 -6.167 1.00 96.81 252 VAL A C 1
ATOM 2071 O O . VAL A 1 252 ? 5.631 -6.996 -7.325 1.00 96.81 252 VAL A O 1
ATOM 2074 N N . LEU A 1 253 ? 6.277 -5.576 -5.704 1.00 96.88 253 LEU A N 1
ATOM 2075 C CA . LEU A 1 253 ? 6.122 -4.375 -6.515 1.00 96.88 253 LEU A CA 1
ATOM 2076 C C . LEU A 1 253 ? 7.043 -4.427 -7.738 1.00 96.88 253 LEU A C 1
ATOM 2078 O O . LEU A 1 253 ? 6.580 -4.177 -8.844 1.00 96.88 253 LEU A O 1
ATOM 2082 N N . TYR A 1 254 ? 8.300 -4.864 -7.588 1.00 96.88 254 TYR A N 1
ATOM 2083 C CA . TYR A 1 254 ? 9.181 -5.051 -8.748 1.00 96.88 254 TYR A CA 1
ATOM 2084 C C . TYR A 1 254 ? 8.621 -6.062 -9.750 1.00 96.88 254 TYR A C 1
ATOM 2086 O O . TYR A 1 254 ? 8.665 -5.819 -10.950 1.00 96.88 254 TYR A O 1
ATOM 2094 N N . ARG A 1 255 ? 8.078 -7.194 -9.281 1.00 97.19 255 ARG A N 1
ATOM 2095 C CA . ARG A 1 255 ? 7.491 -8.210 -10.173 1.00 97.19 255 ARG A CA 1
ATOM 2096 C C . ARG A 1 255 ? 6.299 -7.653 -10.948 1.00 97.19 255 ARG A C 1
ATOM 2098 O O . ARG A 1 255 ? 6.189 -7.908 -12.142 1.00 97.19 255 ARG A O 1
ATOM 2105 N N . VAL A 1 256 ? 5.434 -6.892 -10.278 1.00 97.56 256 VAL A N 1
ATOM 2106 C CA . VAL A 1 256 ? 4.273 -6.253 -10.910 1.00 97.56 256 VAL A CA 1
ATOM 2107 C C . VAL A 1 256 ? 4.727 -5.200 -11.918 1.00 97.56 256 VAL A C 1
ATOM 2109 O O . VAL A 1 256 ? 4.279 -5.239 -13.056 1.00 97.56 256 VAL A O 1
ATOM 2112 N N . ALA A 1 257 ? 5.660 -4.319 -11.556 1.00 96.56 257 ALA A N 1
ATOM 2113 C CA . ALA A 1 257 ? 6.171 -3.298 -12.469 1.00 96.56 257 ALA A CA 1
ATOM 2114 C C . ALA A 1 257 ? 6.866 -3.898 -13.703 1.00 96.56 257 ALA A C 1
ATOM 2116 O O . ALA A 1 257 ? 6.673 -3.399 -14.807 1.00 96.56 257 ALA A O 1
ATOM 2117 N N . LEU A 1 258 ? 7.612 -5.001 -13.552 1.00 95.81 258 LEU A N 1
ATOM 2118 C CA . LEU A 1 258 ? 8.174 -5.738 -14.691 1.00 95.81 258 LEU A CA 1
ATOM 2119 C C . LEU A 1 258 ? 7.076 -6.290 -15.609 1.00 95.81 258 LEU A C 1
ATOM 2121 O O . LEU A 1 258 ? 7.175 -6.153 -16.823 1.00 95.81 258 LEU A O 1
ATOM 2125 N N . ALA A 1 259 ? 6.012 -6.862 -15.040 1.00 95.38 259 ALA A N 1
ATOM 2126 C CA . ALA A 1 259 ? 4.883 -7.353 -15.826 1.00 95.38 259 ALA A CA 1
ATOM 2127 C C . ALA A 1 259 ? 4.161 -6.214 -16.571 1.00 95.38 259 ALA A C 1
ATOM 2129 O O . ALA A 1 259 ? 3.818 -6.372 -17.740 1.00 95.38 259 ALA A O 1
ATOM 2130 N N . LEU A 1 260 ? 3.974 -5.054 -15.929 1.00 94.19 260 LEU A N 1
ATOM 2131 C CA . LEU A 1 260 ? 3.417 -3.863 -16.580 1.00 94.19 260 LEU A CA 1
ATOM 2132 C C . LEU A 1 260 ? 4.307 -3.380 -17.729 1.00 94.19 260 LEU A C 1
ATOM 2134 O O . LEU A 1 260 ? 3.801 -3.049 -18.799 1.00 94.19 260 LEU A O 1
ATOM 2138 N N . LEU A 1 261 ? 5.625 -3.391 -17.533 1.00 91.62 261 LEU A N 1
ATOM 2139 C CA . LEU A 1 261 ? 6.594 -2.987 -18.547 1.00 91.62 261 LEU A CA 1
ATOM 2140 C C . LEU A 1 261 ? 6.588 -3.931 -19.760 1.00 91.62 261 LEU A C 1
ATOM 2142 O O . LEU A 1 261 ? 6.621 -3.469 -20.902 1.00 91.62 261 LEU A O 1
ATOM 2146 N N . ASP A 1 262 ? 6.489 -5.241 -19.527 1.00 90.25 262 ASP A N 1
ATOM 2147 C CA . ASP A 1 262 ? 6.352 -6.234 -20.597 1.00 90.25 262 ASP A CA 1
ATOM 2148 C C . ASP A 1 262 ? 5.034 -6.060 -21.369 1.00 90.25 262 ASP A C 1
ATOM 2150 O O . ASP A 1 262 ? 5.039 -6.073 -22.602 1.00 90.25 262 ASP A O 1
ATOM 2154 N N . LEU A 1 263 ? 3.916 -5.819 -20.674 1.00 90.56 263 LEU A N 1
ATOM 2155 C CA . LEU A 1 263 ? 2.623 -5.532 -21.309 1.00 90.56 263 LEU A CA 1
ATOM 2156 C C . LEU A 1 263 ? 2.666 -4.245 -22.141 1.00 90.56 263 LEU A C 1
ATOM 2158 O O . LEU A 1 263 ? 2.183 -4.220 -23.275 1.00 90.56 263 LEU A O 1
ATOM 2162 N N . TYR A 1 264 ? 3.279 -3.187 -21.608 1.00 88.12 264 TYR A N 1
ATOM 2163 C CA . TYR A 1 264 ? 3.460 -1.926 -22.322 1.00 88.12 264 TYR A CA 1
ATOM 2164 C C . TYR A 1 264 ? 4.269 -2.123 -23.605 1.00 88.12 264 TYR A C 1
ATOM 2166 O O . TYR A 1 264 ? 3.866 -1.663 -24.672 1.00 88.12 264 TYR A O 1
ATOM 2174 N N . LYS A 1 265 ? 5.368 -2.882 -23.538 1.00 86.12 265 LYS A N 1
ATOM 2175 C CA . LYS A 1 265 ? 6.193 -3.195 -24.708 1.00 86.12 265 LYS A CA 1
ATOM 2176 C C . LYS A 1 265 ? 5.392 -3.902 -25.808 1.00 86.12 265 LYS A C 1
ATOM 2178 O O . LYS A 1 265 ? 5.541 -3.551 -26.981 1.00 86.12 265 LYS A O 1
ATOM 2183 N N . VAL A 1 266 ? 4.569 -4.890 -25.448 1.00 85.81 266 VAL A N 1
ATOM 2184 C CA . VAL A 1 266 ? 3.701 -5.600 -26.407 1.00 85.81 266 VAL A CA 1
ATOM 2185 C C . VAL A 1 266 ? 2.705 -4.629 -27.045 1.00 85.81 266 VAL A C 1
ATOM 2187 O O . VAL A 1 266 ? 2.589 -4.593 -28.267 1.00 85.81 266 VAL A O 1
ATOM 2190 N N . SER A 1 267 ? 2.062 -3.789 -26.231 1.00 84.62 267 SER A N 1
ATOM 2191 C CA . SER A 1 267 ? 1.102 -2.776 -26.689 1.00 84.62 267 SER A CA 1
ATOM 2192 C C . SER A 1 267 ? 1.717 -1.780 -27.680 1.00 84.62 267 SER A C 1
ATOM 2194 O O . SER A 1 267 ? 1.144 -1.520 -28.736 1.00 84.62 267 SER A O 1
ATOM 2196 N N . VAL A 1 268 ? 2.917 -1.263 -27.394 1.00 80.69 268 VAL A N 1
ATOM 2197 C CA . VAL A 1 268 ? 3.617 -0.331 -28.295 1.00 80.69 268 VAL A CA 1
ATOM 2198 C C . VAL A 1 268 ? 4.037 -1.016 -29.593 1.00 80.69 268 VAL A C 1
ATOM 2200 O O . VAL A 1 268 ? 3.850 -0.446 -30.662 1.00 80.69 268 VAL A O 1
ATOM 2203 N N . SER A 1 269 ? 4.567 -2.241 -29.520 1.00 77.38 269 SER A N 1
ATOM 2204 C CA . SER A 1 269 ? 5.015 -2.973 -30.715 1.00 77.38 269 SER A CA 1
ATOM 2205 C C . SER A 1 269 ? 3.851 -3.275 -31.666 1.00 77.38 269 SER A C 1
ATOM 2207 O O . SER A 1 269 ? 4.008 -3.126 -32.872 1.00 77.38 269 SER A O 1
ATOM 2209 N N . SER A 1 270 ? 2.679 -3.631 -31.125 1.00 72.25 270 SER A N 1
ATOM 2210 C CA . SER A 1 270 ? 1.452 -3.822 -31.913 1.00 72.25 270 SER A CA 1
ATOM 2211 C C . SER A 1 270 ? 1.037 -2.540 -32.631 1.00 72.25 270 SER A C 1
ATOM 2213 O O . SER A 1 270 ? 0.790 -2.568 -33.827 1.00 72.25 270 SER A O 1
ATOM 2215 N N . ARG A 1 271 ? 1.030 -1.398 -31.929 1.00 71.06 271 ARG A N 1
ATOM 2216 C CA . ARG A 1 271 ? 0.645 -0.110 -32.527 1.00 71.06 271 ARG A CA 1
ATOM 2217 C C . ARG A 1 271 ? 1.580 0.326 -33.651 1.00 71.06 271 ARG A C 1
ATOM 2219 O O . ARG A 1 271 ? 1.124 0.947 -34.601 1.00 71.06 271 ARG A O 1
ATOM 2226 N N . VAL A 1 272 ? 2.881 0.057 -33.525 1.00 65.69 272 VAL A N 1
ATOM 2227 C CA . VAL A 1 272 ? 3.847 0.370 -34.590 1.00 65.69 272 VAL A CA 1
ATOM 2228 C C . VAL A 1 272 ? 3.574 -0.486 -35.825 1.00 65.69 272 VAL A C 1
ATOM 2230 O O . VAL A 1 272 ? 3.541 0.069 -36.916 1.00 65.69 272 VAL A O 1
ATOM 2233 N N . ALA A 1 273 ? 3.314 -1.787 -35.650 1.00 61.38 273 ALA A N 1
ATOM 2234 C CA . ALA A 1 273 ? 2.941 -2.669 -36.755 1.00 61.38 273 ALA A CA 1
ATOM 2235 C C . ALA A 1 273 ? 1.654 -2.194 -37.452 1.00 61.38 273 ALA A C 1
ATOM 2237 O O . ALA A 1 273 ? 1.652 -2.039 -38.667 1.00 61.38 273 ALA A O 1
ATOM 2238 N N . ASP A 1 274 ? 0.615 -1.843 -36.683 1.00 55.88 274 ASP A N 1
ATOM 2239 C CA . ASP A 1 274 ? -0.640 -1.326 -37.243 1.00 55.88 274 ASP A CA 1
ATOM 2240 C C . ASP A 1 274 ? -0.402 -0.056 -38.087 1.00 55.88 274 ASP A C 1
ATOM 2242 O O . ASP A 1 274 ? -0.938 0.085 -39.183 1.00 55.88 274 ASP A O 1
ATOM 2246 N N . VAL A 1 275 ? 0.423 0.882 -37.603 1.00 59.62 275 VAL A N 1
ATOM 2247 C CA . VAL A 1 275 ? 0.732 2.137 -38.316 1.00 59.62 275 VAL A CA 1
ATOM 2248 C C . VAL A 1 275 ? 1.576 1.908 -39.573 1.00 59.62 275 VAL A C 1
ATOM 2250 O O . VAL A 1 275 ? 1.409 2.646 -40.545 1.00 59.62 275 VAL A O 1
ATOM 2253 N N . GLU A 1 276 ? 2.495 0.941 -39.565 1.00 54.91 276 GLU A N 1
ATOM 2254 C CA . GLU A 1 276 ? 3.267 0.579 -40.759 1.00 54.91 276 GLU A CA 1
ATOM 2255 C C . GLU A 1 276 ? 2.361 -0.037 -41.831 1.00 54.91 276 GLU A C 1
ATOM 2257 O O . GLU A 1 276 ? 2.405 0.441 -42.965 1.00 54.91 276 GLU A O 1
ATOM 2262 N N . ASP A 1 277 ? 1.468 -0.961 -41.458 1.00 52.00 277 ASP A N 1
ATOM 2263 C CA . ASP A 1 277 ? 0.498 -1.578 -42.375 1.00 52.00 277 ASP A CA 1
ATOM 2264 C C . ASP A 1 277 ? -0.395 -0.514 -43.049 1.00 52.00 277 ASP A C 1
ATOM 2266 O O . ASP A 1 277 ? -0.505 -0.483 -44.277 1.00 52.00 277 ASP A O 1
ATOM 2270 N N . PHE A 1 278 ? -0.916 0.459 -42.283 1.00 45.50 278 PHE A N 1
ATOM 2271 C CA . PHE A 1 278 ? -1.695 1.585 -42.829 1.00 45.50 278 PHE A CA 1
ATOM 2272 C C . PHE A 1 278 ? -0.930 2.453 -43.842 1.00 45.50 278 PHE A C 1
ATOM 2274 O O . PHE A 1 278 ? -1.557 3.088 -44.689 1.00 45.50 278 PHE A O 1
ATOM 2281 N N . ARG A 1 279 ? 0.403 2.548 -43.744 1.00 51.69 279 ARG A N 1
ATOM 2282 C CA . ARG A 1 279 ? 1.225 3.357 -44.665 1.00 51.69 279 ARG A CA 1
ATOM 2283 C C . ARG A 1 279 ? 1.612 2.598 -45.928 1.00 51.69 279 ARG A C 1
ATOM 2285 O O . ARG A 1 279 ? 1.917 3.250 -46.919 1.00 51.69 279 ARG A O 1
ATOM 2292 N N . THR A 1 280 ? 1.638 1.269 -45.892 1.00 57.22 280 THR A N 1
ATOM 2293 C CA . THR A 1 280 ? 1.853 0.418 -47.074 1.00 57.22 280 THR A CA 1
ATOM 2294 C C . THR A 1 280 ? 0.591 0.193 -47.901 1.00 57.22 280 THR A C 1
ATOM 2296 O O . THR A 1 280 ? 0.708 -0.062 -49.096 1.00 57.22 280 THR A O 1
ATOM 2299 N N . ASP A 1 281 ? -0.592 0.331 -47.299 1.00 51.91 281 ASP A N 1
ATOM 2300 C CA . ASP A 1 281 ? -1.890 0.194 -47.976 1.00 51.91 281 ASP A CA 1
ATOM 2301 C C . ASP A 1 281 ? -2.397 1.498 -48.643 1.00 51.91 281 ASP A C 1
ATOM 2303 O O . ASP A 1 281 ? -3.527 1.544 -49.139 1.00 51.91 281 ASP A O 1
ATOM 2307 N N . MET A 1 282 ? -1.577 2.558 -48.662 1.00 46.00 282 MET A N 1
ATOM 2308 C CA . MET A 1 282 ? -1.864 3.867 -49.277 1.00 46.00 282 MET A CA 1
ATOM 2309 C C . MET A 1 282 ? -0.958 4.128 -50.481 1.00 46.00 282 MET A C 1
ATOM 2311 O O . MET A 1 282 ? -1.487 4.599 -51.514 1.00 46.00 282 MET A O 1
#

InterPro domains:
  IPR000195 Rab-GAP-TBC domain [PF00566] (96-265)
  IPR000195 Rab-GAP-TBC domain [SM00164] (56-271)
  IPR035969 Rab-GAP-TBC domain superfamily [SSF47923] (220-265)
  IPR050302 Rab GTPase-activating TBC domain-containing protein [PTHR47219] (25-270)

pLDDT: mean 85.65, std 14.6, range [34.97, 98.5]

Radius of gyration: 20.81 Å; chains: 1; bounding box: 44×46×70 Å

Foldseek 3Di:
DWDADDDFQQLDLPDPDPPDPPPPVCVVDVPLVVLLVVLVPDDLVRLLVCLLVCSQVDDLQSVLSNLLVLLVPLDQPDDDQDALVLLVVLCCVQQNPPSIDPDDQQQQAPRSIAQQAPPDSNLLSLLRSLNSSCCVVCVVQRHWNCSSLQLNLNSSSAPGSSRSSRSSSSLVSRDDPQAHATDRDPVSLLVVLVVLLVVLPVQPPPVVVVVVVVPDDSSVVSSCLLCCQRVPDRPSRNVSLVSNCSSGHDVSSSVVSSVVSNVVVVVVVVVVVVVVVVVVVD

Secondary structure (DSSP, 8-state):
----S-S-EE-----S---STT--HHHH-HHHHHHHHHHHH--HHHHHHHHHHTTT-SSHHHHHHHHHHHHHT---SSS-PPPHHHHHHHHHHHH-SS-EE-PPPPTT-SS-----TT--HHHHHHHHHHHHHHHHH-TT----TTHHHHHHHHHTT-SSHHHHHHHHHHHHH--BTTB-----SHHHHHHHHHHHHHHHHHHSTTHHHHHHTTTS-HHHHHHTTTHHHHTSS-HHHHHHHHHHHHHH-THHHHHHHHHHHHHHHHHHHHHHHHHHHHHH--